Protein AF-D7SPP3-F1 (afdb_monomer)

Solvent-accessible surface area (backbone atoms only — not comparable to full-atom values): 11468 Å² total; per-residue (Å²): 133,86,48,96,44,73,64,50,33,49,53,56,47,21,54,36,53,20,45,77,52,73,66,52,61,73,69,49,88,55,84,70,50,72,81,71,54,64,95,67,79,38,64,62,35,56,64,74,76,48,60,91,51,56,69,46,51,44,56,50,50,57,32,65,52,38,78,53,69,81,69,30,65,50,74,77,58,57,67,69,37,58,52,75,74,42,83,81,63,83,75,61,78,88,75,53,83,86,72,73,87,68,50,71,66,58,48,49,52,51,55,51,54,67,51,46,56,62,50,50,53,52,41,70,66,51,80,37,63,70,46,80,38,45,60,67,56,34,47,60,77,33,64,90,44,96,76,61,38,70,66,55,37,38,57,55,42,36,75,28,17,56,29,16,33,32,38,44,83,95,40,35,34,39,36,33,42,86,89,49,49,36,40,38,40,55,56,102,87,50,76,50,76,45,112

pLDDT: mean 88.48, std 7.34, range [54.25, 97.31]

Mean predicted aligned error: 12.5 Å

Secondary structure (DSSP, 8-state):
---SSHHHHHHHHHHHH-PPPHHHHHH---TTHHHHS-SSPPPP-HHHHTTTS-HHHHHHHHHHT-SSHHHH--HHHHTTSGGGTSSSPPPPGGGS--PPP--HHHHHHHHHHHHHHHHHHHHHTS-EEEEEE-HHHHHHHTTT-TT--HHHHHHHHHHHEEEEEEEETTTEEEEEETTEEEEEEE-SS-EEEE-

Organism: Vitis vinifera (NCBI:txid29760)

InterPro domains:
  IPR011009 Protein kinase-like domain superfamily [SSF56112] (2-107)
  IPR029056 Ribokinase-like [G3DSA:3.40.1190.20] (92-195)
  IPR029056 Ribokinase-like [SSF53613] (105-184)
  IPR052700 Carbohydrate kinase PfkB-like [PTHR43320] (114-187)

Sequence (195 aa):
MPGRTEVEQLHKIFKLCGSPSEDYWRKSKLPHATIFKPQQPYRRCVAEKFKDFPTPALGLMETLLSIDPTDRGSAASALKSEFFTVKPLPCDPSSLPKYPHSKEFDAKVRDEEARRGPLLELLQSGDIDLCFANEDETRELLRDDENASPEAALEFLAKHCQWAVVRLGSNRCLAKCGRERWVAVATESSIVVTI

Structure (mmCIF, N/CA/C/O backbone):
data_AF-D7SPP3-F1
#
_entry.id   AF-D7SPP3-F1
#
loop_
_atom_site.group_PDB
_atom_site.id
_atom_site.type_symbol
_atom_site.label_atom_id
_atom_site.label_alt_id
_atom_site.label_comp_id
_atom_site.label_asym_id
_atom_site.label_entity_id
_atom_site.label_seq_id
_atom_site.pdbx_PDB_ins_code
_atom_site.Cartn_x
_atom_site.Cartn_y
_atom_site.Cartn_z
_atom_site.occupancy
_atom_site.B_iso_or_equiv
_atom_site.auth_seq_id
_atom_site.auth_comp_id
_atom_site.auth_asym_id
_atom_site.auth_atom_id
_atom_site.pdbx_PDB_model_num
ATOM 1 N N . MET A 1 1 ? -4.781 3.067 -4.039 1.00 54.25 1 MET A N 1
ATOM 2 C CA . MET A 1 1 ? -3.555 3.439 -4.780 1.00 54.25 1 MET A CA 1
ATOM 3 C C . MET A 1 1 ? -2.538 4.025 -3.816 1.00 54.25 1 MET A C 1
ATOM 5 O O . MET A 1 1 ? -2.944 4.893 -3.039 1.00 54.25 1 MET A O 1
ATOM 9 N N . PRO A 1 2 ? -1.276 3.576 -3.868 1.00 89.31 2 PRO A N 1
ATOM 10 C CA . PRO A 1 2 ? -0.196 4.111 -3.040 1.00 89.31 2 PRO A CA 1
ATOM 11 C C . PRO A 1 2 ? 0.097 5.586 -3.372 1.00 89.31 2 PRO A C 1
ATOM 13 O O . PRO A 1 2 ? -0.167 6.050 -4.484 1.00 89.31 2 PRO A O 1
ATOM 16 N N . GLY A 1 3 ? 0.568 6.348 -2.385 1.00 89.31 3 GLY A N 1
ATOM 17 C CA . GLY A 1 3 ? 1.218 7.646 -2.580 1.00 89.31 3 GLY A CA 1
ATOM 18 C C . GLY A 1 3 ? 2.590 7.479 -3.220 1.00 89.31 3 GLY A C 1
ATOM 19 O O . GLY A 1 3 ? 3.212 6.430 -3.072 1.00 89.31 3 GLY A O 1
ATOM 20 N N . ARG A 1 4 ? 3.047 8.502 -3.949 1.00 92.81 4 ARG A N 1
ATOM 21 C CA . ARG A 1 4 ? 4.387 8.511 -4.555 1.00 92.81 4 ARG A CA 1
ATOM 22 C C . ARG A 1 4 ? 5.471 8.897 -3.549 1.00 92.81 4 ARG A C 1
ATOM 24 O O . ARG A 1 4 ? 6.635 8.601 -3.776 1.00 92.81 4 ARG A O 1
ATOM 31 N N . THR A 1 5 ? 5.076 9.541 -2.451 1.00 91.75 5 THR A N 1
ATOM 32 C CA . THR A 1 5 ? 5.928 9.927 -1.319 1.00 91.75 5 THR A CA 1
ATOM 33 C C . THR A 1 5 ? 5.220 9.619 0.003 1.00 91.75 5 THR A C 1
ATOM 35 O O . THR A 1 5 ? 3.999 9.428 0.040 1.00 91.75 5 THR A O 1
ATOM 38 N N . GLU A 1 6 ? 5.959 9.614 1.109 1.00 89.50 6 GLU A N 1
ATOM 39 C CA . GLU A 1 6 ? 5.427 9.419 2.463 1.00 89.50 6 GLU A CA 1
ATOM 40 C C . GLU A 1 6 ? 4.422 10.517 2.827 1.00 89.50 6 GLU A C 1
ATOM 42 O O . GLU A 1 6 ? 3.366 10.240 3.397 1.00 89.50 6 GLU A O 1
ATOM 47 N N . VAL A 1 7 ? 4.711 11.761 2.431 1.00 90.00 7 VAL A N 1
ATOM 48 C CA . VAL A 1 7 ? 3.820 12.914 2.626 1.00 90.00 7 VAL A CA 1
ATOM 49 C C . VAL A 1 7 ? 2.505 12.702 1.876 1.00 90.00 7 VAL A C 1
ATOM 51 O O . VAL A 1 7 ? 1.424 12.843 2.452 1.00 90.00 7 VAL A O 1
ATOM 54 N N . GLU A 1 8 ? 2.567 12.300 0.604 1.00 92.19 8 GLU A N 1
ATOM 55 C CA . GLU A 1 8 ? 1.365 11.998 -0.176 1.00 92.19 8 GLU A CA 1
ATOM 56 C C . GLU A 1 8 ? 0.562 10.840 0.422 1.00 92.19 8 GLU A C 1
ATOM 58 O O . GLU A 1 8 ? -0.673 10.887 0.452 1.00 92.19 8 GLU A O 1
ATOM 63 N N . GLN A 1 9 ? 1.246 9.798 0.897 1.00 94.56 9 GLN A N 1
ATOM 64 C CA . GLN A 1 9 ? 0.606 8.650 1.523 1.00 94.56 9 GLN A CA 1
ATOM 65 C C . GLN A 1 9 ? -0.115 9.056 2.815 1.00 94.56 9 GLN A C 1
ATOM 67 O O . GLN A 1 9 ? -1.267 8.667 3.012 1.00 94.56 9 GLN A O 1
ATOM 72 N N . LEU A 1 10 ? 0.498 9.897 3.652 1.00 92.56 10 LEU A N 1
ATOM 73 C CA . LEU A 1 10 ? -0.124 10.431 4.867 1.00 92.56 10 LEU A CA 1
ATOM 74 C C . LEU A 1 10 ? -1.346 11.297 4.556 1.00 92.56 10 LEU A C 1
ATOM 76 O O . LEU A 1 10 ? -2.394 11.110 5.170 1.00 92.56 10 LEU A O 1
ATOM 80 N N . HIS A 1 11 ? -1.282 12.166 3.544 1.00 92.19 11 HIS A N 1
ATOM 81 C CA . HIS A 1 11 ? -2.456 12.926 3.107 1.00 92.19 11 HIS A CA 1
ATOM 82 C C . HIS A 1 11 ? -3.600 12.021 2.637 1.00 92.19 11 HIS A C 1
ATOM 84 O O . HIS A 1 11 ? -4.764 12.303 2.926 1.00 92.19 11 HIS A O 1
ATOM 90 N N . LYS A 1 12 ? -3.301 10.929 1.921 1.00 94.62 12 LYS A N 1
ATOM 91 C CA . LYS A 1 12 ? -4.320 9.942 1.522 1.00 94.62 12 LYS A CA 1
ATOM 92 C C . LYS A 1 12 ? -4.938 9.254 2.740 1.00 94.62 12 LYS A C 1
ATOM 94 O O . LYS A 1 12 ? -6.157 9.098 2.771 1.00 94.62 12 LYS A O 1
ATOM 99 N N . ILE A 1 13 ? -4.125 8.894 3.735 1.00 95.56 13 ILE A N 1
ATOM 100 C CA . ILE A 1 13 ? -4.597 8.312 4.996 1.00 95.56 13 ILE A CA 1
ATOM 101 C C . ILE A 1 13 ? -5.507 9.303 5.728 1.00 95.56 13 ILE A C 1
ATOM 103 O O . ILE A 1 13 ? -6.642 8.953 6.033 1.00 95.56 13 ILE A O 1
ATOM 107 N N . PHE A 1 14 ? -5.076 10.547 5.949 1.00 95.00 14 PHE A N 1
ATOM 108 C CA . PHE A 1 14 ? -5.869 11.535 6.691 1.00 95.00 14 PHE A CA 1
ATOM 109 C C . PHE A 1 14 ? -7.159 11.931 5.973 1.00 95.00 14 PHE A C 1
ATOM 111 O O . PHE A 1 14 ? -8.177 12.138 6.626 1.00 95.00 14 PHE A O 1
ATOM 118 N N . LYS A 1 15 ? -7.167 11.965 4.635 1.00 94.81 15 LYS A N 1
ATOM 119 C CA . LYS A 1 15 ? -8.403 12.172 3.864 1.00 94.81 15 LYS A CA 1
ATOM 120 C C . LYS A 1 15 ? -9.463 11.107 4.149 1.00 94.81 15 LYS A C 1
ATOM 122 O O . LYS A 1 15 ? -10.643 11.428 4.098 1.00 94.81 15 LYS A O 1
ATOM 127 N N . LEU A 1 16 ? -9.058 9.865 4.430 1.00 96.19 16 LEU A N 1
ATOM 12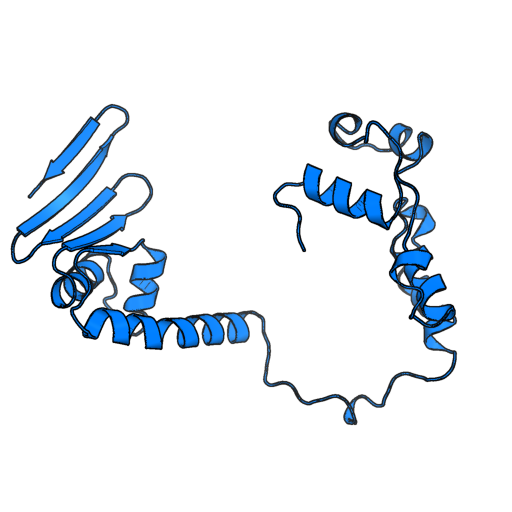8 C CA . LEU A 1 16 ? -9.976 8.773 4.757 1.00 96.19 16 LEU A CA 1
ATOM 129 C C . LEU A 1 16 ? -10.273 8.710 6.263 1.00 96.19 16 LEU A C 1
ATOM 131 O O . LEU A 1 16 ? -11.427 8.750 6.687 1.00 96.19 16 LEU A O 1
ATOM 135 N N . CYS A 1 17 ? -9.221 8.621 7.071 1.00 96.69 17 CYS A N 1
ATOM 136 C CA . CYS A 1 17 ? -9.289 8.322 8.498 1.00 96.69 17 CYS A CA 1
ATOM 137 C C . CYS A 1 17 ? -9.469 9.561 9.389 1.00 96.69 17 CYS A C 1
ATOM 139 O O . CYS A 1 17 ? -9.700 9.405 10.588 1.00 96.69 17 CYS A O 1
ATOM 141 N N . GLY A 1 18 ? -9.399 10.765 8.819 1.00 95.44 18 GLY A N 1
ATOM 142 C CA . GLY A 1 18 ? -9.375 12.034 9.541 1.00 95.44 18 GLY A CA 1
ATOM 143 C C . GLY A 1 18 ? -7.959 12.460 9.933 1.00 95.44 18 GLY A C 1
ATOM 144 O O . GLY A 1 18 ? -7.034 11.646 9.985 1.00 95.44 18 GLY A O 1
ATOM 145 N N . SER A 1 19 ? -7.781 13.755 10.195 1.00 94.31 19 SER A N 1
ATOM 146 C CA . SER A 1 19 ? -6.513 14.271 10.721 1.00 94.31 19 SER A CA 1
ATOM 147 C C . SER A 1 19 ? -6.308 13.877 12.188 1.00 94.31 19 SER A C 1
ATOM 149 O O . SER A 1 19 ? -7.279 13.875 12.949 1.00 94.31 19 SER A O 1
ATOM 151 N N . PRO A 1 20 ? -5.059 13.613 12.625 1.00 92.38 20 PRO A N 1
ATOM 152 C CA . PRO A 1 20 ? -4.765 13.399 14.037 1.00 92.38 20 PRO A CA 1
ATOM 153 C C . PRO A 1 20 ? -5.084 14.646 14.869 1.00 92.38 20 PRO A C 1
ATOM 155 O O . PRO A 1 20 ? -4.961 15.775 14.382 1.00 92.38 20 PRO A O 1
ATOM 158 N N . SER A 1 21 ? -5.458 14.440 16.133 1.00 90.44 21 SER A N 1
ATOM 159 C CA . SER A 1 21 ? -5.742 15.522 17.081 1.00 90.44 21 SER A CA 1
ATOM 160 C C . SER A 1 21 ? -4.477 16.297 17.470 1.00 90.44 21 SER A C 1
ATOM 162 O O . SER A 1 21 ? -3.355 15.804 17.349 1.00 90.44 21 SER A O 1
ATOM 164 N N . GLU A 1 22 ? -4.641 17.511 18.000 1.00 88.62 22 GLU A N 1
ATOM 165 C CA . GLU A 1 22 ? -3.512 18.286 18.540 1.00 88.62 22 GLU A CA 1
ATOM 166 C C . GLU A 1 22 ? -2.776 17.540 19.662 1.00 88.62 22 GLU A C 1
ATOM 168 O O . GLU A 1 22 ? -1.550 17.579 19.739 1.00 88.62 22 GLU A O 1
ATOM 173 N N . ASP A 1 23 ? -3.509 16.808 20.504 1.00 88.81 23 ASP A N 1
ATOM 174 C CA . ASP A 1 23 ? -2.922 15.978 21.557 1.00 88.81 23 ASP A CA 1
ATOM 175 C C . ASP A 1 23 ? -2.063 14.846 21.011 1.00 88.81 23 ASP A C 1
ATOM 177 O O . ASP A 1 23 ? -0.992 14.576 21.562 1.00 88.81 23 ASP A O 1
ATOM 181 N N . TYR A 1 24 ? -2.503 14.209 19.923 1.00 88.75 24 TYR A N 1
ATOM 182 C CA . TYR A 1 24 ? -1.707 13.200 19.238 1.00 88.75 24 TYR A CA 1
ATOM 183 C C . TYR A 1 24 ? -0.378 13.800 18.778 1.00 88.75 24 TYR A C 1
ATOM 185 O O . TYR A 1 24 ? 0.681 13.266 19.102 1.00 88.75 24 TYR A O 1
ATOM 193 N N . TRP A 1 25 ? -0.414 14.953 18.103 1.00 87.94 25 TRP A N 1
ATOM 194 C CA . TRP A 1 25 ? 0.797 15.621 17.625 1.00 87.94 25 TRP A CA 1
ATOM 195 C C . TRP A 1 25 ? 1.740 16.019 18.763 1.00 87.94 25 TRP A C 1
ATOM 197 O O . TRP A 1 25 ? 2.943 15.793 18.648 1.00 87.94 25 TRP A O 1
ATOM 207 N N . ARG A 1 26 ? 1.206 16.528 19.884 1.00 86.62 26 ARG A N 1
ATOM 208 C CA . ARG A 1 26 ? 1.998 16.866 21.082 1.00 86.62 26 ARG A CA 1
ATOM 209 C C . ARG A 1 26 ? 2.702 15.658 21.698 1.00 86.62 26 ARG A C 1
ATOM 211 O O . ARG A 1 26 ? 3.833 15.782 22.156 1.00 86.62 26 ARG A O 1
ATOM 218 N N . LYS A 1 27 ? 2.025 14.508 21.752 1.00 84.94 27 LYS A N 1
ATOM 219 C CA . LYS A 1 27 ? 2.560 13.268 22.341 1.00 84.94 27 LYS A CA 1
ATOM 220 C C . LYS A 1 27 ? 3.439 12.487 21.366 1.00 84.94 27 LYS A C 1
ATOM 222 O O . LYS A 1 27 ? 4.244 11.660 21.797 1.00 84.94 27 LYS A O 1
ATOM 227 N N . SER A 1 28 ? 3.270 12.716 20.064 1.00 78.81 28 SER A N 1
ATOM 228 C CA . SER A 1 28 ? 4.005 12.004 19.029 1.00 78.81 28 SER A CA 1
ATOM 229 C C . SER A 1 28 ? 5.500 12.313 19.132 1.00 78.81 28 SER A C 1
ATOM 231 O O . SER A 1 28 ? 5.924 13.465 19.121 1.00 78.81 28 SER A O 1
ATOM 233 N N . LYS A 1 29 ? 6.324 11.268 19.214 1.00 78.38 29 LYS A N 1
ATOM 234 C CA . LYS A 1 29 ? 7.793 11.381 19.180 1.00 78.38 29 LYS A CA 1
ATOM 235 C C . LYS A 1 29 ? 8.325 11.383 17.743 1.00 78.38 29 LYS A C 1
ATOM 237 O O . LYS A 1 29 ? 9.424 10.899 17.489 1.00 78.38 29 LYS A O 1
ATOM 242 N N . LEU A 1 30 ? 7.512 11.838 16.790 1.00 74.50 30 LEU A N 1
ATOM 243 C CA . LEU A 1 30 ? 7.834 11.750 15.373 1.00 74.50 30 LEU A CA 1
ATOM 244 C C . LEU A 1 30 ? 8.817 12.871 15.002 1.00 74.50 30 LEU A C 1
ATOM 246 O O . LEU A 1 30 ? 8.488 14.049 15.180 1.00 74.50 30 LEU A O 1
ATOM 250 N N . PRO A 1 31 ? 10.015 12.544 14.485 1.00 74.81 31 PRO A N 1
ATOM 251 C CA . PRO A 1 31 ? 10.925 13.562 13.984 1.00 74.8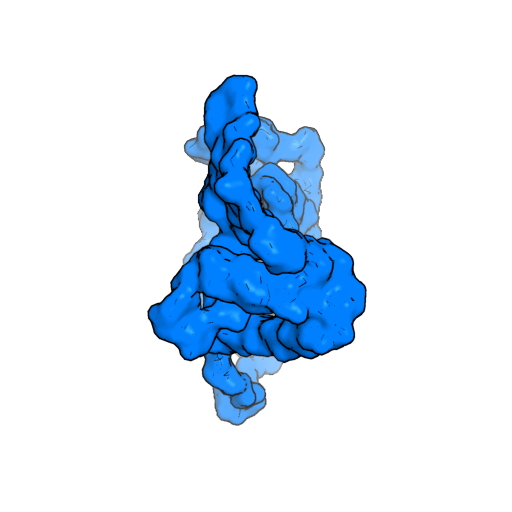1 31 PRO A CA 1
ATOM 252 C C . PRO A 1 31 ? 10.242 14.326 12.844 1.00 74.81 31 PRO A C 1
ATOM 254 O O . PRO A 1 31 ? 9.607 13.732 11.975 1.00 74.81 31 PRO A O 1
ATOM 257 N N . HIS A 1 32 ? 10.342 15.655 12.873 1.00 72.94 32 HIS A N 1
ATOM 258 C CA . HIS A 1 32 ? 9.738 16.545 11.875 1.00 72.94 32 HIS A CA 1
ATOM 259 C C . HIS A 1 32 ? 8.210 16.405 11.699 1.00 72.94 32 HIS A C 1
ATOM 261 O O . HIS A 1 32 ? 7.682 16.692 10.625 1.00 72.94 32 HIS A O 1
ATOM 267 N N . ALA A 1 33 ? 7.478 16.028 12.757 1.00 74.56 33 ALA A N 1
ATOM 268 C CA . ALA A 1 33 ? 6.016 15.866 12.747 1.00 74.56 33 ALA A CA 1
ATOM 269 C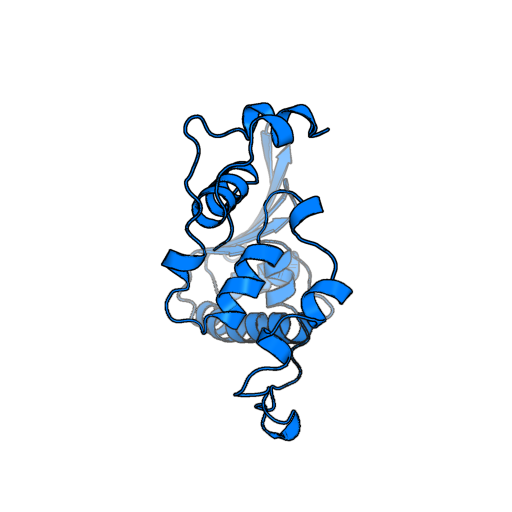 C . ALA A 1 33 ? 5.243 17.048 12.127 1.00 74.56 33 ALA A C 1
ATOM 271 O O . ALA A 1 33 ? 4.209 16.859 11.488 1.00 74.56 33 ALA A O 1
ATOM 272 N N . THR A 1 34 ? 5.756 18.271 12.279 1.00 74.88 34 THR A N 1
ATOM 273 C CA . THR A 1 34 ? 5.147 19.495 11.743 1.00 74.88 34 THR A CA 1
ATOM 274 C C . THR A 1 34 ? 5.098 19.537 10.217 1.00 74.88 34 THR A C 1
ATOM 276 O O . THR A 1 34 ? 4.172 20.135 9.680 1.00 74.88 34 THR A O 1
ATOM 279 N N . ILE A 1 35 ? 6.029 18.875 9.516 1.00 81.19 35 ILE A N 1
ATOM 280 C CA . ILE A 1 35 ? 6.043 18.790 8.043 1.00 81.19 35 ILE A CA 1
ATOM 281 C C . ILE A 1 35 ? 4.861 17.953 7.538 1.00 81.19 35 ILE A C 1
ATOM 283 O O . ILE A 1 35 ? 4.322 18.205 6.464 1.00 81.19 35 ILE A O 1
ATOM 287 N N . PHE A 1 36 ? 4.431 16.973 8.333 1.00 82.94 36 PHE A N 1
ATOM 288 C CA . PHE A 1 36 ? 3.339 16.065 7.990 1.00 82.94 36 PHE A CA 1
ATOM 289 C C . PHE A 1 36 ? 1.972 16.552 8.475 1.00 82.94 36 PHE A C 1
ATOM 291 O O . PHE A 1 36 ? 0.946 15.983 8.095 1.00 82.94 36 PHE A O 1
ATOM 298 N N . LYS A 1 37 ? 1.937 17.583 9.326 1.00 86.88 37 LYS A N 1
ATOM 299 C CA . LYS A 1 37 ? 0.694 18.129 9.860 1.00 86.88 37 LYS A CA 1
ATOM 300 C C . LYS A 1 37 ? -0.037 18.903 8.755 1.00 86.88 37 LYS A C 1
ATOM 302 O O . LYS A 1 37 ? 0.485 19.904 8.263 1.00 86.88 37 LYS A O 1
ATOM 307 N N . PRO A 1 38 ? -1.250 18.484 8.356 1.00 85.69 38 PRO A N 1
ATOM 308 C CA . PRO A 1 38 ? -1.988 19.191 7.321 1.00 85.69 38 PRO A CA 1
ATOM 309 C C . PRO A 1 38 ? -2.421 20.574 7.819 1.00 85.69 38 PRO A C 1
ATOM 311 O O . PRO A 1 38 ? -2.836 20.727 8.966 1.00 85.69 38 PRO A O 1
ATOM 314 N N . GLN A 1 39 ? -2.366 21.570 6.930 1.00 86.88 39 GLN A N 1
ATOM 315 C CA . GLN A 1 39 ? -2.778 22.951 7.228 1.00 86.88 39 GLN A CA 1
ATOM 316 C C . GLN A 1 39 ? -4.255 23.044 7.630 1.00 86.88 39 GLN A C 1
ATOM 318 O O . GLN A 1 39 ? -4.620 23.811 8.515 1.00 86.88 39 GLN A O 1
ATOM 323 N N . GLN A 1 40 ? -5.104 22.240 6.987 1.00 89.25 40 GLN A N 1
ATOM 324 C CA . GLN A 1 40 ? -6.515 22.107 7.330 1.00 89.25 40 GLN A CA 1
ATOM 325 C C . GLN A 1 40 ? -6.794 20.668 7.775 1.00 89.25 40 GLN A C 1
ATOM 327 O O . GLN A 1 40 ? -6.463 19.734 7.034 1.00 89.25 40 GLN A O 1
ATOM 332 N N . PRO A 1 41 ? -7.391 20.460 8.962 1.00 92.81 41 PRO A N 1
ATOM 333 C CA . PRO A 1 41 ? -7.776 19.134 9.413 1.00 92.81 41 PRO A CA 1
ATOM 334 C C . PRO A 1 41 ? -8.791 18.482 8.468 1.00 92.81 41 PRO A C 1
ATOM 336 O O . PRO A 1 41 ? -9.794 19.087 8.093 1.00 92.81 41 PRO A O 1
ATOM 339 N N . TYR A 1 42 ? -8.552 17.225 8.113 1.00 95.56 42 TYR A N 1
ATOM 340 C CA . TYR A 1 42 ? -9.498 16.413 7.367 1.00 95.56 42 TYR A CA 1
ATOM 341 C C . TYR A 1 42 ? -10.535 15.821 8.313 1.00 95.56 42 TYR A C 1
ATOM 343 O O . TYR A 1 42 ? -10.202 15.280 9.372 1.00 95.56 42 TYR A O 1
ATOM 351 N N . ARG A 1 43 ? -11.797 15.868 7.888 1.00 95.88 43 ARG A N 1
ATOM 352 C CA . ARG A 1 43 ? -12.865 15.089 8.505 1.00 95.88 43 ARG A CA 1
ATOM 353 C C . ARG A 1 43 ? -12.687 13.616 8.144 1.00 95.88 43 ARG A C 1
ATOM 355 O O . ARG A 1 43 ? -12.379 13.274 7.005 1.00 95.88 43 ARG A O 1
ATOM 362 N N . ARG A 1 44 ? -12.930 12.748 9.118 1.00 96.12 44 ARG A N 1
ATOM 363 C CA . ARG A 1 44 ? -12.984 11.303 8.917 1.00 96.12 44 ARG A CA 1
ATOM 364 C C . ARG A 1 44 ? -14.194 10.909 8.066 1.00 96.12 44 ARG A C 1
ATOM 366 O O . ARG A 1 44 ? -15.301 11.363 8.341 1.00 96.12 44 ARG A O 1
ATOM 373 N N . CYS A 1 45 ? -13.986 10.051 7.067 1.00 96.62 45 CYS A N 1
ATOM 374 C CA . CYS A 1 45 ? -15.020 9.649 6.108 1.00 96.62 45 CYS A CA 1
ATOM 375 C C . CYS A 1 45 ? -15.117 8.127 5.882 1.00 96.62 45 CYS A C 1
ATOM 377 O O . CYS A 1 45 ? -15.690 7.699 4.885 1.00 96.62 45 CYS A O 1
ATOM 379 N N . VAL A 1 46 ? -14.590 7.294 6.792 1.00 96.38 46 VAL A N 1
ATOM 380 C CA . VAL A 1 46 ? -14.643 5.818 6.691 1.00 96.38 46 VAL A CA 1
ATOM 381 C C . VAL A 1 46 ? -16.086 5.320 6.525 1.00 96.38 46 VAL A C 1
ATOM 383 O O . VAL A 1 46 ? -16.388 4.697 5.507 1.00 96.38 46 VAL A O 1
ATOM 386 N N . ALA A 1 47 ? -16.995 5.662 7.443 1.00 95.31 47 ALA A N 1
ATOM 387 C CA . ALA A 1 47 ? -18.410 5.289 7.340 1.00 95.31 47 ALA A CA 1
ATOM 388 C C . ALA A 1 47 ? -19.093 5.760 6.040 1.00 95.31 47 ALA A C 1
ATOM 390 O O . ALA A 1 47 ? -19.875 5.025 5.447 1.00 95.31 47 ALA A O 1
ATOM 391 N N . GLU A 1 48 ? -18.781 6.968 5.563 1.00 96.12 48 GLU A N 1
ATOM 392 C CA . GLU A 1 48 ? -19.356 7.516 4.325 1.00 96.12 48 GLU A CA 1
ATOM 393 C C . GLU A 1 48 ? -18.821 6.793 3.083 1.00 96.12 48 GLU A C 1
ATOM 395 O O . GLU A 1 48 ? -19.564 6.519 2.139 1.00 96.12 48 GLU A O 1
ATOM 400 N N . LYS A 1 49 ? -17.522 6.473 3.086 1.00 96.31 49 LYS A N 1
ATOM 401 C CA . LYS A 1 49 ? -16.828 5.831 1.970 1.00 96.31 49 LYS A CA 1
ATOM 402 C C . LYS A 1 49 ? -17.214 4.365 1.815 1.00 96.31 49 LYS A C 1
ATOM 404 O O . LYS A 1 49 ? -17.270 3.883 0.687 1.00 96.31 49 LYS A O 1
ATOM 409 N N . PHE A 1 50 ? -17.477 3.685 2.927 1.00 96.12 50 PHE A N 1
ATOM 410 C CA . PHE A 1 50 ? -17.813 2.262 2.981 1.00 96.12 50 PHE A CA 1
ATOM 411 C C . PHE A 1 50 ? -19.267 2.016 3.397 1.00 96.12 50 PHE A C 1
ATOM 413 O O . PHE A 1 50 ? -19.586 0.950 3.910 1.00 96.12 50 PHE A O 1
ATOM 420 N N . LYS A 1 51 ? -20.164 2.978 3.159 1.00 95.31 51 LYS A N 1
ATOM 421 C CA . LYS A 1 51 ? -21.585 2.925 3.550 1.00 95.31 51 LYS A CA 1
ATOM 422 C C . LYS A 1 51 ? -22.353 1.687 3.064 1.00 95.31 51 LYS A C 1
ATOM 424 O O . LYS A 1 51 ? -23.379 1.351 3.641 1.00 95.31 51 LYS A O 1
ATOM 429 N N . ASP A 1 52 ? -21.862 1.033 2.013 1.00 96.56 52 ASP A N 1
ATOM 430 C CA . ASP A 1 52 ? -22.470 -0.167 1.432 1.00 96.56 52 ASP A CA 1
ATOM 431 C C . ASP A 1 52 ? -22.107 -1.448 2.214 1.00 96.56 52 ASP A C 1
ATOM 433 O O . ASP A 1 52 ? -22.642 -2.522 1.946 1.00 96.56 52 ASP A O 1
ATOM 437 N N . PHE A 1 53 ? -21.194 -1.354 3.187 1.00 94.56 53 PHE A N 1
ATOM 438 C CA . PHE A 1 53 ? -20.820 -2.465 4.055 1.00 94.56 53 PHE A CA 1
ATOM 439 C C . PHE A 1 53 ? -21.812 -2.623 5.217 1.00 94.56 53 PHE A C 1
ATOM 441 O O . PHE A 1 53 ? -22.372 -1.635 5.698 1.00 94.56 53 PHE A O 1
ATOM 448 N N . PRO A 1 54 ? -21.986 -3.850 5.745 1.00 94.25 54 PRO A N 1
ATOM 449 C CA . PRO A 1 54 ? -22.792 -4.076 6.939 1.00 94.25 54 PRO A CA 1
ATOM 450 C C . PRO A 1 54 ? -22.309 -3.240 8.131 1.00 94.25 54 PRO A C 1
ATOM 452 O O . PRO A 1 54 ? -21.105 -3.083 8.345 1.00 94.25 54 PRO A O 1
ATOM 455 N N . THR A 1 55 ? -23.239 -2.775 8.967 1.00 95.06 55 THR A N 1
ATOM 456 C CA . THR A 1 55 ? -22.934 -1.963 10.158 1.00 95.06 55 THR A CA 1
ATOM 457 C C . THR A 1 55 ? -21.874 -2.585 11.082 1.00 95.06 55 THR A C 1
ATOM 459 O O . THR A 1 55 ? -20.973 -1.850 11.489 1.00 95.06 55 THR A O 1
ATOM 462 N N . PRO A 1 56 ? -21.873 -3.907 11.366 1.00 95.44 56 PRO A N 1
ATOM 463 C CA . PRO A 1 56 ? -20.809 -4.517 12.170 1.00 95.44 56 PRO A CA 1
ATOM 464 C C . PRO A 1 56 ? -19.417 -4.402 11.528 1.00 95.44 56 PRO A C 1
ATOM 466 O O . PRO A 1 56 ? -18.425 -4.180 12.222 1.00 95.44 56 PRO A O 1
ATOM 469 N N . ALA A 1 57 ? -19.339 -4.495 10.195 1.00 95.50 57 ALA A N 1
ATOM 470 C CA . ALA A 1 57 ? -18.092 -4.335 9.448 1.00 95.50 57 ALA A CA 1
ATOM 471 C C . ALA A 1 57 ? -17.592 -2.889 9.516 1.00 95.50 57 ALA A C 1
ATOM 473 O O . ALA A 1 57 ? -16.408 -2.655 9.749 1.00 95.50 57 ALA A O 1
ATOM 474 N N . LEU A 1 58 ? -18.505 -1.923 9.357 1.00 95.94 58 LEU A N 1
ATOM 475 C CA . LEU A 1 58 ? -18.216 -0.500 9.532 1.00 95.94 58 LEU A CA 1
ATOM 476 C C . LEU A 1 58 ? -17.679 -0.210 10.933 1.00 95.94 58 LEU A C 1
ATOM 478 O O . LEU A 1 58 ? -16.627 0.409 11.047 1.00 95.94 58 LEU A O 1
ATOM 482 N N . GLY A 1 59 ? -18.325 -0.724 11.982 1.00 94.81 59 GLY A N 1
ATOM 483 C CA . GLY A 1 59 ? -17.854 -0.567 13.360 1.00 94.81 59 GLY A CA 1
ATOM 484 C C . GLY A 1 59 ? -16.437 -1.109 13.570 1.00 94.81 59 GLY A C 1
ATOM 485 O O . GLY A 1 59 ? -15.595 -0.431 14.156 1.00 94.81 59 GLY A O 1
ATOM 486 N N . LEU A 1 60 ? -16.131 -2.292 13.025 1.00 96.69 60 LEU A N 1
ATOM 487 C CA . LEU A 1 60 ? -14.783 -2.859 13.097 1.00 96.69 60 LEU A CA 1
ATOM 488 C C . LEU A 1 60 ? -13.754 -2.024 12.315 1.00 96.69 60 LEU A C 1
ATOM 490 O O . LEU A 1 60 ? -12.658 -1.771 12.818 1.00 96.69 60 LEU A O 1
ATOM 494 N N . MET A 1 61 ? -14.092 -1.570 11.104 1.00 96.81 61 MET A N 1
ATOM 495 C CA . MET A 1 61 ? -13.222 -0.703 10.299 1.00 96.81 61 MET A CA 1
ATOM 496 C C . MET A 1 61 ? -12.951 0.635 10.990 1.00 96.81 61 MET A C 1
ATOM 498 O O . MET A 1 61 ? -11.824 1.128 10.932 1.00 96.81 61 MET A O 1
ATOM 502 N N . GLU A 1 62 ? -13.947 1.201 11.675 1.00 95.00 62 GLU A N 1
ATOM 503 C CA . GLU A 1 62 ? -13.795 2.440 12.434 1.00 95.00 62 GLU A CA 1
ATOM 504 C C . GLU A 1 62 ? -12.703 2.309 13.508 1.00 95.00 62 GLU A C 1
ATOM 506 O O . GLU A 1 62 ? -11.807 3.153 13.591 1.00 95.00 62 GLU A O 1
ATOM 511 N N . THR A 1 63 ? -12.701 1.200 14.250 1.00 96.00 63 THR A N 1
ATOM 512 C CA . THR A 1 63 ? -11.659 0.890 15.236 1.00 96.00 63 THR A CA 1
ATOM 513 C C . THR A 1 63 ? -10.304 0.621 14.573 1.00 96.00 63 THR A C 1
ATOM 515 O O . THR A 1 63 ? -9.312 1.275 14.895 1.00 96.00 63 THR A O 1
ATOM 518 N N . LEU A 1 64 ? -10.239 -0.303 13.607 1.00 96.88 64 LEU A N 1
ATOM 519 C CA . LEU A 1 64 ? -8.970 -0.742 13.005 1.00 96.88 64 LEU A CA 1
ATOM 520 C C . LEU A 1 64 ? -8.238 0.370 12.240 1.00 96.88 64 LEU A C 1
ATOM 522 O O . LEU A 1 64 ? -7.009 0.366 12.169 1.00 96.88 64 LEU A O 1
ATOM 526 N N . LEU A 1 65 ? -8.978 1.333 11.690 1.00 96.88 65 LEU A N 1
ATOM 527 C CA . LEU A 1 65 ? -8.435 2.477 10.959 1.00 96.88 65 LEU A CA 1
ATOM 528 C C . LEU A 1 65 ? -8.313 3.736 11.831 1.00 96.88 65 LEU A C 1
ATOM 530 O O . LEU A 1 65 ? -8.251 4.850 11.298 1.00 96.88 65 LEU A O 1
ATOM 534 N N . SER A 1 66 ? -8.291 3.599 13.161 1.00 95.31 66 SER A N 1
ATOM 535 C CA . SER A 1 66 ? -7.968 4.728 14.033 1.00 95.31 66 SER A CA 1
ATOM 536 C C . SER A 1 66 ? -6.528 5.202 13.812 1.00 95.31 66 SER A C 1
ATOM 538 O O . SER A 1 66 ? -5.591 4.405 13.664 1.00 95.31 66 SER A O 1
ATOM 540 N N . ILE A 1 67 ? -6.368 6.524 13.774 1.00 92.69 67 ILE A N 1
ATOM 541 C CA . ILE A 1 67 ? -5.074 7.197 13.661 1.00 92.69 67 ILE A CA 1
ATOM 542 C C . ILE A 1 67 ? -4.271 7.042 14.952 1.00 92.69 67 ILE A C 1
ATOM 544 O O . ILE A 1 67 ? -3.067 6.792 14.879 1.00 92.69 67 ILE A O 1
ATOM 548 N N . ASP A 1 68 ? -4.929 7.153 16.109 1.00 90.44 68 ASP A N 1
ATOM 549 C CA . ASP A 1 68 ? -4.288 6.915 17.397 1.00 90.44 68 ASP A CA 1
ATOM 550 C C . ASP A 1 68 ? -4.150 5.397 17.628 1.00 90.44 68 ASP A C 1
ATOM 552 O O . ASP A 1 68 ? -5.156 4.678 17.623 1.00 90.44 68 ASP A O 1
ATOM 556 N N . PRO A 1 69 ? -2.924 4.865 17.800 1.00 90.38 69 PRO A N 1
ATOM 557 C CA . PRO A 1 69 ? -2.720 3.449 18.074 1.00 90.38 69 PRO A CA 1
ATOM 558 C C . PRO A 1 69 ? -3.432 2.949 19.334 1.00 90.38 69 PRO A C 1
ATOM 560 O O . PRO A 1 69 ? -3.777 1.770 19.386 1.00 90.38 69 PRO A O 1
ATOM 563 N N . THR A 1 70 ? -3.648 3.804 20.339 1.00 89.00 70 THR A N 1
ATOM 564 C CA . THR A 1 70 ? -4.330 3.415 21.586 1.00 89.00 70 THR A CA 1
ATOM 565 C C . THR A 1 70 ? -5.797 3.061 21.340 1.00 89.00 70 THR A C 1
ATOM 567 O O . THR A 1 70 ? -6.288 2.075 21.888 1.00 89.00 70 THR A O 1
ATOM 570 N N . ASP A 1 71 ? -6.458 3.796 20.446 1.00 92.38 71 ASP A N 1
ATOM 571 C CA . ASP A 1 71 ? -7.862 3.599 20.077 1.00 92.38 71 ASP A CA 1
ATOM 572 C C . ASP A 1 71 ? -8.062 2.413 19.120 1.00 92.38 71 ASP A C 1
ATOM 574 O O . ASP A 1 71 ? -9.168 1.889 18.994 1.00 92.38 71 ASP A O 1
ATOM 578 N N . ARG A 1 72 ? -7.001 1.967 18.432 1.00 94.44 72 ARG A N 1
ATOM 579 C CA . ARG A 1 72 ? -7.067 0.862 17.459 1.00 94.44 72 ARG A CA 1
ATOM 580 C C . ARG A 1 72 ? -7.281 -0.507 18.112 1.00 94.44 72 ARG A C 1
ATOM 582 O O . ARG A 1 72 ? -7.796 -1.429 17.479 1.00 94.44 72 ARG A O 1
ATOM 589 N N . GLY A 1 73 ? -6.875 -0.650 19.371 1.00 93.00 73 GLY A N 1
ATOM 590 C CA . GLY A 1 73 ? -6.935 -1.911 20.100 1.00 93.00 73 GLY A CA 1
ATOM 591 C C . GLY A 1 73 ? -5.979 -2.984 19.562 1.00 93.00 73 GLY A C 1
ATOM 592 O O . GLY A 1 73 ? -5.047 -2.725 18.803 1.00 93.00 73 GLY A O 1
ATOM 593 N N . SER A 1 74 ? -6.202 -4.222 19.998 1.00 96.31 74 SER A N 1
ATOM 594 C CA . SER A 1 74 ? -5.399 -5.400 19.644 1.00 96.31 74 SER A CA 1
ATOM 595 C C . SER A 1 74 ? -6.140 -6.334 18.683 1.00 96.31 74 SER A C 1
ATOM 597 O O . SER A 1 74 ? -7.365 -6.278 18.551 1.00 96.31 74 SER A O 1
ATOM 599 N N . ALA A 1 75 ? -5.420 -7.283 18.081 1.00 96.75 75 ALA A N 1
ATOM 600 C CA . ALA A 1 75 ? -6.045 -8.362 17.313 1.00 96.75 75 ALA A CA 1
ATOM 601 C C . ALA A 1 75 ? -7.053 -9.163 18.163 1.00 96.75 75 ALA A C 1
ATOM 603 O O . ALA A 1 75 ? -8.151 -9.474 17.706 1.00 96.75 75 ALA A O 1
ATOM 604 N N . ALA A 1 76 ? -6.724 -9.425 19.433 1.00 97.31 76 ALA A N 1
ATOM 605 C CA . ALA A 1 76 ? -7.600 -10.151 20.349 1.00 97.31 76 ALA A CA 1
ATOM 606 C C . ALA A 1 76 ? -8.899 -9.391 20.668 1.00 97.31 76 ALA A C 1
ATOM 608 O O . ALA A 1 76 ? -9.939 -10.018 20.857 1.00 97.31 76 ALA A O 1
ATOM 609 N N . SER A 1 77 ? -8.869 -8.054 20.731 1.00 95.75 77 SER A N 1
ATOM 610 C CA . SER A 1 77 ? -10.092 -7.253 20.880 1.00 95.75 77 SER A CA 1
ATOM 611 C C . SER A 1 77 ? -10.883 -7.166 19.576 1.00 95.75 77 SER A C 1
ATOM 613 O O . SER A 1 77 ? -12.104 -7.243 19.620 1.00 95.75 77 SER A O 1
ATOM 615 N N . ALA A 1 78 ? -10.211 -7.077 18.424 1.00 96.62 78 ALA A N 1
ATOM 616 C CA . ALA A 1 78 ? -10.867 -7.047 17.117 1.00 96.62 78 ALA A CA 1
ATOM 617 C C . ALA A 1 78 ? -11.684 -8.324 16.846 1.00 96.62 78 ALA A C 1
ATOM 619 O O . ALA A 1 78 ? -12.814 -8.239 16.374 1.00 96.62 78 ALA A O 1
ATOM 620 N N . LEU A 1 79 ? -11.161 -9.497 17.227 1.00 96.12 79 LEU A N 1
ATOM 621 C CA . LEU A 1 79 ? -11.858 -10.785 17.098 1.00 96.12 79 LEU A CA 1
ATOM 622 C C . LEU A 1 79 ? -13.159 -10.878 17.913 1.00 96.12 79 LEU A C 1
ATOM 624 O O . LEU A 1 79 ? -13.996 -11.725 17.622 1.00 96.12 79 LEU A O 1
ATOM 628 N N . LYS A 1 80 ? -13.346 -10.014 18.919 1.00 95.75 80 LYS A N 1
ATOM 629 C CA . LYS A 1 80 ? -14.576 -9.947 19.725 1.00 95.75 80 LYS A CA 1
ATOM 630 C C . LYS A 1 80 ? -15.660 -9.063 19.095 1.00 9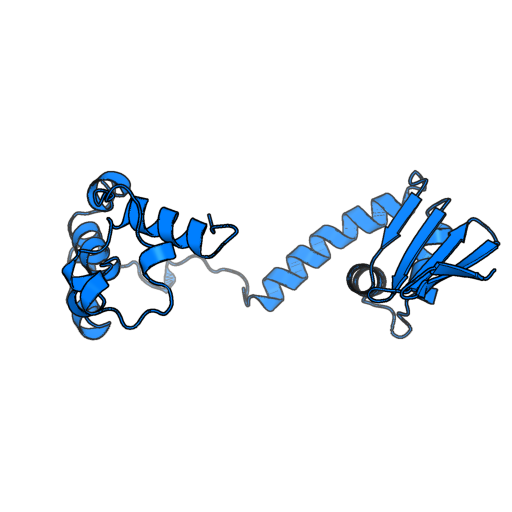5.75 80 LYS A C 1
ATOM 632 O O . LYS A 1 80 ? -16.723 -8.910 19.688 1.00 95.75 80 LYS A O 1
ATOM 637 N N . SER A 1 81 ? -15.390 -8.450 17.942 1.00 96.56 81 SER A N 1
ATOM 638 C CA . SER A 1 81 ? -16.360 -7.624 17.222 1.00 96.56 81 SER A CA 1
ATOM 639 C C . SER A 1 81 ? -17.566 -8.441 16.757 1.00 96.56 81 SER A C 1
ATOM 641 O O . SER A 1 81 ? -17.422 -9.581 16.312 1.00 96.56 81 SER A O 1
ATOM 643 N N . GLU A 1 82 ? -18.742 -7.808 16.766 1.00 95.94 82 GLU A N 1
ATOM 644 C CA . GLU A 1 82 ? -19.979 -8.353 16.193 1.00 95.94 82 GLU A CA 1
ATOM 645 C C . GLU A 1 82 ? -19.824 -8.779 14.730 1.00 95.94 82 GLU A C 1
ATOM 647 O O . GLU A 1 82 ? -20.520 -9.681 14.271 1.00 95.94 82 GLU A O 1
ATOM 652 N N . PHE A 1 83 ? -18.876 -8.184 13.999 1.00 95.94 83 PHE A N 1
ATOM 653 C CA . PHE A 1 83 ? -18.572 -8.572 12.625 1.00 95.94 83 PHE A CA 1
ATOM 654 C C . PHE A 1 83 ? -18.294 -10.076 12.470 1.00 95.94 83 PHE A C 1
ATOM 656 O O . PHE A 1 83 ? -18.661 -10.657 11.454 1.00 95.94 83 PHE A O 1
ATOM 663 N N . PHE A 1 84 ? -17.682 -10.717 13.472 1.00 95.75 84 PHE A N 1
ATOM 664 C CA . PHE A 1 84 ? -17.350 -12.144 13.422 1.00 95.75 84 PHE A CA 1
ATOM 665 C C . PHE A 1 84 ? -18.440 -13.059 13.997 1.00 95.75 84 PHE A C 1
ATOM 667 O O . PHE A 1 84 ? -18.335 -14.277 13.864 1.00 95.75 84 PHE A O 1
ATOM 674 N N . THR A 1 85 ? -19.470 -12.508 14.645 1.00 94.31 85 THR A N 1
ATOM 675 C CA . THR A 1 85 ? -20.501 -13.290 15.353 1.00 94.31 85 THR A CA 1
ATOM 676 C C . THR A 1 85 ? -21.907 -13.116 14.777 1.00 94.31 85 THR A C 1
ATOM 678 O O . THR A 1 85 ? -22.773 -13.961 15.014 1.00 94.31 85 THR A O 1
ATOM 681 N N . VAL A 1 86 ? -22.146 -12.065 13.989 1.00 93.69 86 VAL A N 1
ATOM 682 C CA . VAL A 1 86 ? -23.436 -11.769 13.355 1.00 93.69 86 VAL A CA 1
ATOM 683 C C . VAL A 1 86 ? -23.526 -12.416 11.970 1.00 93.69 86 VAL A C 1
ATOM 685 O O . VAL A 1 86 ? -22.552 -12.495 11.229 1.00 93.69 86 VAL A O 1
ATOM 688 N N . LYS A 1 87 ? -24.722 -12.893 11.602 1.00 90.69 87 LYS A N 1
ATOM 689 C CA . LYS A 1 87 ? -24.979 -13.461 10.270 1.00 90.69 87 LYS A CA 1
ATOM 690 C C . LYS A 1 87 ? -24.919 -12.377 9.171 1.00 90.69 87 LYS A C 1
ATOM 692 O O . LYS A 1 87 ? -25.390 -11.267 9.410 1.00 90.69 87 LYS A O 1
ATOM 697 N N . PRO A 1 88 ? -24.476 -12.708 7.944 1.00 91.50 88 PRO A N 1
ATOM 698 C CA . PRO A 1 88 ? -23.988 -14.018 7.518 1.00 91.50 88 PRO A CA 1
ATOM 699 C C . PRO A 1 88 ? -22.597 -14.307 8.091 1.00 91.50 88 PRO A C 1
ATOM 701 O O . PRO A 1 88 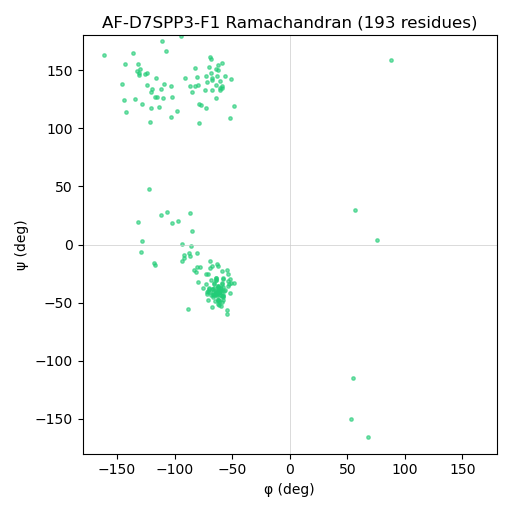? -21.702 -13.471 8.030 1.00 91.50 88 PRO A O 1
ATOM 704 N N . LEU A 1 89 ? -22.434 -15.513 8.637 1.00 91.19 89 LEU A N 1
ATOM 705 C CA . LEU A 1 89 ? -21.126 -15.985 9.078 1.00 91.19 89 LEU A CA 1
ATOM 706 C C . LEU A 1 89 ? -20.222 -16.226 7.856 1.00 91.19 89 LEU A C 1
ATOM 708 O O . LEU A 1 89 ? -20.743 -16.406 6.747 1.00 91.19 89 LEU A O 1
ATOM 712 N N . PRO A 1 90 ? -18.890 -16.258 8.041 1.00 90.94 90 PRO A N 1
ATOM 713 C CA . PRO A 1 90 ? -17.964 -16.602 6.971 1.00 90.94 90 PRO A CA 1
ATOM 714 C C . PRO A 1 90 ? -18.352 -17.914 6.283 1.00 90.94 90 PRO A C 1
ATOM 716 O O . PRO A 1 90 ? -18.806 -18.860 6.930 1.00 90.94 90 PRO A O 1
ATOM 719 N N . CYS A 1 91 ? -18.173 -17.962 4.965 1.00 92.06 91 CYS A N 1
ATOM 720 C CA . CYS A 1 91 ? -18.384 -19.177 4.191 1.00 92.06 91 CYS A CA 1
ATOM 721 C C . CYS A 1 91 ? -17.416 -20.288 4.626 1.00 92.06 91 CYS A C 1
ATOM 723 O O . CYS A 1 91 ? -16.314 -20.011 5.106 1.00 92.06 91 CYS A O 1
ATOM 725 N N . ASP A 1 92 ? -17.808 -21.546 4.413 1.00 92.56 92 ASP A N 1
ATOM 726 C CA . ASP A 1 92 ? -16.922 -22.677 4.680 1.00 92.56 92 ASP A CA 1
ATOM 727 C C . ASP A 1 92 ? -15.635 -22.555 3.837 1.00 92.56 92 ASP A C 1
ATOM 729 O O . ASP A 1 92 ? -15.733 -22.245 2.642 1.00 92.56 92 ASP A O 1
ATOM 733 N N . PRO A 1 93 ? -14.435 -22.799 4.395 1.00 91.62 93 PRO A N 1
ATOM 734 C CA . PRO A 1 93 ? -13.188 -22.760 3.634 1.00 91.62 93 PRO A CA 1
ATOM 735 C C . PRO A 1 93 ? -13.203 -23.615 2.359 1.00 91.62 93 PRO A C 1
ATOM 737 O O . PRO A 1 93 ? -12.554 -23.254 1.380 1.00 91.62 93 PRO A O 1
ATOM 740 N N . SER A 1 94 ? -13.964 -24.715 2.326 1.00 92.75 94 SER A N 1
ATOM 741 C CA . SER A 1 94 ? -14.107 -25.577 1.148 1.00 92.75 94 SER A CA 1
ATOM 742 C C . SER A 1 94 ? -14.881 -24.925 0.000 1.00 92.75 94 SER A C 1
ATOM 744 O O . SER A 1 94 ? -14.789 -25.389 -1.134 1.00 92.75 94 SER A O 1
ATOM 746 N N . SER A 1 95 ? -15.670 -23.887 0.290 1.00 94.00 95 SER A N 1
ATOM 747 C CA . SER A 1 95 ? -16.436 -23.122 -0.701 1.00 94.00 95 SER A CA 1
ATOM 748 C C . SER A 1 95 ? -15.636 -21.983 -1.334 1.00 94.00 95 SER A C 1
ATOM 750 O O . SER A 1 95 ? -16.084 -21.389 -2.316 1.00 94.00 95 SER A O 1
ATOM 752 N N . LEU A 1 96 ? -14.449 -21.681 -0.797 1.00 90.44 96 LEU A N 1
ATOM 753 C CA . LEU A 1 96 ? -13.569 -20.675 -1.372 1.00 90.44 96 LEU A CA 1
ATOM 754 C C . LEU A 1 96 ? -13.040 -21.142 -2.741 1.00 90.44 96 LEU A C 1
ATOM 756 O O . LEU A 1 96 ? -12.729 -22.324 -2.921 1.00 90.44 96 LEU A O 1
ATOM 760 N N . PRO A 1 97 ? -12.889 -20.226 -3.713 1.00 89.88 97 PRO A N 1
ATOM 761 C CA . PRO A 1 97 ? -12.259 -20.547 -4.986 1.00 89.88 97 PRO A CA 1
ATOM 762 C C . PRO A 1 97 ? -10.830 -21.062 -4.771 1.00 89.88 97 PRO A C 1
ATOM 764 O O . PRO A 1 97 ? -10.045 -20.490 -4.011 1.00 89.88 97 PRO A O 1
ATOM 767 N N . LYS A 1 98 ? -10.479 -22.149 -5.465 1.00 85.44 98 LYS A N 1
ATOM 768 C CA . LYS A 1 98 ? -9.115 -22.683 -5.473 1.00 85.44 98 LYS A CA 1
ATOM 769 C C . LYS A 1 98 ? -8.265 -21.847 -6.417 1.00 85.44 98 LYS A C 1
ATOM 771 O O . LYS A 1 98 ? -8.368 -21.982 -7.634 1.00 85.44 98 LYS A O 1
ATOM 776 N N . TYR A 1 99 ? -7.428 -20.991 -5.849 1.00 74.31 99 TYR A N 1
ATOM 777 C CA . TYR A 1 99 ? -6.423 -20.273 -6.617 1.00 74.31 99 TYR A CA 1
ATOM 778 C C . TYR A 1 99 ? -5.206 -21.175 -6.859 1.00 74.31 99 TYR A C 1
ATOM 780 O O . TYR A 1 99 ? -4.850 -21.968 -5.981 1.00 74.31 99 TYR A O 1
ATOM 788 N N . PRO A 1 100 ? -4.549 -21.074 -8.029 1.00 73.06 100 PRO A N 1
ATOM 789 C CA . PRO A 1 100 ? -3.239 -21.683 -8.212 1.00 73.06 100 PRO A CA 1
ATOM 790 C C . PRO A 1 100 ? -2.270 -21.111 -7.173 1.00 73.06 100 PRO A C 1
ATOM 792 O O . PRO A 1 100 ? -2.471 -19.993 -6.696 1.00 73.06 100 PRO A O 1
ATOM 795 N N . HIS A 1 101 ? -1.205 -21.851 -6.844 1.00 71.19 101 HIS A N 1
ATOM 796 C CA . HIS A 1 101 ? -0.173 -21.346 -5.941 1.00 71.19 101 HIS A CA 1
ATOM 797 C C . HIS A 1 101 ? 0.253 -19.929 -6.371 1.00 71.19 101 HIS A C 1
ATOM 799 O O . HIS A 1 101 ? 0.632 -19.658 -7.516 1.00 71.19 101 HIS A O 1
ATOM 805 N N . SER A 1 102 ? 0.040 -18.996 -5.449 1.00 63.59 102 SER A N 1
ATOM 806 C CA . SER A 1 102 ? 0.206 -17.560 -5.631 1.00 63.59 102 SER A CA 1
ATOM 807 C C . SER A 1 102 ? 1.205 -17.055 -4.603 1.00 63.59 102 SER A C 1
ATOM 809 O O . SER A 1 102 ? 0.949 -16.080 -3.894 1.00 63.59 102 SER A O 1
ATOM 811 N N . LYS A 1 103 ? 2.342 -17.751 -4.469 1.00 74.81 103 LYS A N 1
ATOM 812 C CA . LYS A 1 103 ? 3.482 -17.110 -3.820 1.00 74.81 103 LYS A CA 1
ATOM 813 C C . LYS A 1 103 ? 3.822 -15.893 -4.670 1.00 74.81 103 LYS A C 1
ATOM 815 O O . LYS A 1 103 ? 3.748 -15.962 -5.896 1.00 74.81 103 LYS A O 1
ATOM 820 N N . GLU A 1 104 ? 4.168 -14.777 -4.036 1.00 75.44 104 GLU A N 1
ATOM 821 C CA . GLU A 1 104 ? 4.498 -13.552 -4.774 1.00 75.44 104 GLU A CA 1
ATOM 822 C C . GLU A 1 104 ? 5.583 -13.800 -5.829 1.00 75.44 104 GLU A C 1
ATOM 824 O O . GLU A 1 104 ? 5.537 -13.209 -6.901 1.00 75.44 104 GLU A O 1
ATOM 829 N N . PHE A 1 105 ? 6.500 -14.736 -5.562 1.00 70.50 105 PHE A N 1
ATOM 830 C CA . PHE A 1 105 ? 7.483 -15.214 -6.530 1.00 70.50 105 PHE A CA 1
ATOM 831 C C . PHE A 1 105 ? 6.831 -15.832 -7.778 1.00 70.50 105 PHE A C 1
ATOM 833 O O . PHE A 1 105 ? 7.085 -15.373 -8.884 1.00 70.50 105 PHE A O 1
ATOM 840 N N . ASP A 1 106 ? 5.915 -16.789 -7.612 1.00 74.69 106 ASP A N 1
ATOM 841 C CA . ASP A 1 106 ? 5.218 -17.455 -8.723 1.00 74.69 106 ASP A CA 1
ATOM 842 C C . ASP A 1 106 ? 4.341 -16.476 -9.527 1.00 74.69 106 ASP A C 1
ATOM 844 O O . ASP A 1 106 ? 4.099 -16.658 -10.719 1.00 74.69 106 ASP A O 1
ATOM 848 N N . ALA A 1 107 ? 3.807 -15.435 -8.879 1.00 76.44 107 ALA A N 1
ATOM 849 C CA . ALA A 1 107 ? 3.067 -14.372 -9.559 1.00 76.44 107 ALA A CA 1
ATOM 850 C C . ALA A 1 107 ? 3.991 -13.461 -10.383 1.00 76.44 107 ALA A C 1
ATOM 852 O O . ALA A 1 107 ? 3.654 -13.153 -11.523 1.00 76.44 107 ALA A O 1
ATOM 853 N N . LYS A 1 108 ? 5.153 -13.081 -9.833 1.00 77.44 108 LYS A N 1
ATOM 854 C CA . LYS A 1 108 ? 6.170 -12.296 -10.547 1.00 77.44 108 LYS A CA 1
ATOM 855 C C . LYS A 1 108 ? 6.708 -13.046 -11.762 1.00 77.44 108 LYS A C 1
ATOM 857 O O . LYS A 1 108 ? 6.669 -12.493 -12.851 1.00 77.44 108 LYS A O 1
ATOM 862 N N . VAL A 1 109 ? 7.078 -14.318 -11.598 1.00 76.94 109 VAL A N 1
ATOM 863 C CA . VAL A 1 109 ? 7.583 -15.153 -12.701 1.00 76.94 109 VAL A CA 1
ATOM 864 C C . VAL A 1 109 ? 6.560 -15.256 -13.834 1.00 76.94 109 VAL A C 1
ATOM 866 O O . VAL A 1 109 ? 6.921 -15.076 -14.990 1.00 76.94 109 VAL A O 1
ATOM 869 N N . ARG A 1 110 ? 5.271 -15.457 -13.524 1.00 77.81 110 ARG A N 1
ATOM 870 C CA . ARG A 1 110 ? 4.216 -15.495 -14.554 1.00 77.81 110 ARG A CA 1
ATOM 871 C C . ARG A 1 110 ? 4.034 -14.167 -15.289 1.00 77.81 110 ARG A C 1
ATOM 873 O O . ARG A 1 110 ? 3.804 -14.178 -16.492 1.00 77.81 110 ARG A O 1
ATOM 880 N N . ASP A 1 111 ? 4.084 -13.038 -14.581 1.00 79.88 111 ASP A N 1
ATOM 881 C CA . ASP A 1 111 ? 3.967 -11.702 -15.190 1.00 79.88 111 ASP A CA 1
ATOM 882 C C . ASP A 1 111 ? 5.187 -11.390 -16.077 1.00 79.88 111 ASP A C 1
ATOM 884 O O . ASP A 1 111 ? 5.044 -10.842 -17.168 1.00 79.88 111 ASP A O 1
ATOM 888 N N . GLU A 1 112 ? 6.381 -11.804 -15.647 1.00 78.12 112 GLU A N 1
ATOM 889 C CA . GLU A 1 112 ? 7.626 -11.715 -16.418 1.00 78.12 112 GLU A CA 1
ATOM 890 C C . GLU A 1 112 ? 7.578 -12.596 -17.678 1.00 78.12 112 GLU A C 1
ATOM 892 O O . GLU A 1 112 ? 7.825 -12.100 -18.777 1.00 78.12 112 GLU A O 1
ATOM 897 N N . GLU A 1 113 ? 7.171 -13.864 -17.562 1.00 79.00 113 GLU A N 1
ATOM 898 C CA . GLU A 1 113 ? 6.987 -14.780 -18.700 1.00 79.00 113 GLU A CA 1
ATOM 899 C C . GLU A 1 113 ? 5.947 -14.255 -19.699 1.00 79.00 113 GLU A C 1
ATOM 901 O O . GLU A 1 113 ? 6.185 -14.261 -20.910 1.00 79.00 113 GLU A O 1
ATOM 906 N N . ALA A 1 114 ? 4.817 -13.741 -19.200 1.00 81.69 114 ALA A N 1
ATOM 907 C CA . ALA A 1 114 ? 3.763 -13.166 -20.029 1.00 81.69 114 ALA A CA 1
ATOM 908 C C . ALA A 1 114 ? 4.226 -11.914 -20.791 1.00 81.69 114 ALA A C 1
ATOM 910 O O . ALA A 1 114 ? 3.744 -11.661 -21.895 1.00 81.69 114 ALA A O 1
ATOM 911 N N . ARG A 1 115 ? 5.168 -11.138 -20.236 1.00 80.25 115 ARG A N 1
ATOM 912 C CA . ARG A 1 115 ? 5.796 -10.001 -20.930 1.00 80.25 115 ARG A CA 1
ATOM 913 C C . ARG A 1 115 ? 6.891 -10.432 -21.903 1.00 80.25 115 ARG A C 1
ATOM 915 O O . ARG A 1 115 ? 7.069 -9.773 -22.927 1.00 80.25 115 ARG A O 1
ATOM 922 N N . ARG A 1 116 ? 7.611 -11.520 -21.611 1.00 82.88 116 ARG A N 1
ATOM 923 C CA . ARG A 1 116 ? 8.761 -11.966 -22.412 1.00 82.88 116 ARG A CA 1
ATOM 924 C C . ARG A 1 116 ? 8.363 -12.426 -23.811 1.00 82.88 116 ARG A C 1
ATOM 926 O O . ARG A 1 116 ? 9.032 -12.055 -24.768 1.00 82.88 116 ARG A O 1
ATOM 933 N N . GLY A 1 117 ? 7.286 -13.202 -23.938 1.00 83.56 117 GLY A N 1
ATOM 934 C CA . GLY A 1 117 ? 6.822 -13.722 -25.233 1.00 83.56 117 GLY A CA 1
ATOM 935 C C . GLY A 1 117 ? 6.587 -12.618 -26.278 1.00 83.56 117 GLY A C 1
ATOM 936 O O . GLY A 1 117 ? 7.297 -12.588 -27.282 1.00 83.56 117 GLY A O 1
ATOM 937 N N . PRO A 1 118 ? 5.682 -11.656 -26.016 1.00 86.94 118 PRO A N 1
ATOM 938 C CA . PRO A 1 118 ? 5.424 -10.539 -26.925 1.00 86.94 118 PRO A CA 1
ATOM 939 C C . PRO A 1 118 ? 6.659 -9.673 -27.214 1.00 86.94 118 PRO A C 1
ATOM 941 O O . PRO A 1 118 ? 6.809 -9.163 -28.320 1.00 86.94 118 PRO A O 1
ATOM 944 N N . LEU A 1 119 ? 7.559 -9.505 -26.236 1.00 84.12 119 LEU A N 1
ATOM 945 C CA . LEU A 1 119 ? 8.805 -8.757 -26.428 1.00 84.12 119 LEU A CA 1
ATOM 946 C C . LEU A 1 119 ? 9.747 -9.463 -27.415 1.00 84.12 119 LEU A C 1
ATOM 948 O O . LEU A 1 119 ? 10.338 -8.807 -28.271 1.00 84.12 119 LEU A O 1
ATOM 952 N N . LEU A 1 120 ? 9.878 -10.789 -27.311 1.00 85.25 120 LEU A N 1
ATOM 953 C CA . LEU A 1 120 ? 10.683 -11.585 -28.238 1.00 85.25 120 LEU A CA 1
ATOM 954 C C . LEU A 1 120 ? 10.089 -11.578 -29.646 1.00 85.25 120 LEU A C 1
ATOM 956 O O . LEU A 1 120 ? 10.842 -11.429 -30.602 1.00 85.25 120 LEU A O 1
ATOM 960 N N . GLU A 1 121 ? 8.766 -11.680 -29.776 1.00 87.56 121 GLU A N 1
ATOM 961 C CA . GLU A 1 121 ? 8.082 -11.555 -31.070 1.00 87.56 121 GLU A CA 1
ATOM 962 C C . GLU A 1 121 ? 8.325 -10.180 -31.705 1.00 87.56 121 GLU A C 1
ATOM 964 O O . GLU A 1 121 ? 8.652 -10.094 -32.888 1.00 87.56 121 GLU A O 1
ATOM 969 N N . LEU A 1 122 ? 8.241 -9.105 -30.913 1.00 87.56 122 LEU A N 1
ATOM 970 C CA . LEU A 1 122 ? 8.508 -7.749 -31.390 1.00 87.56 122 LEU A CA 1
ATOM 971 C C . LEU A 1 122 ? 9.964 -7.584 -31.843 1.00 87.56 122 LEU A C 1
ATOM 973 O O . LEU A 1 122 ? 10.203 -7.025 -32.906 1.00 87.56 122 LEU A O 1
ATOM 977 N N . LEU A 1 123 ? 10.938 -8.095 -31.087 1.00 86.88 123 LEU A N 1
ATOM 978 C CA . LEU A 1 123 ? 12.346 -8.077 -31.501 1.00 86.88 123 LEU A CA 1
ATOM 979 C C . LEU A 1 123 ? 12.541 -8.881 -32.794 1.00 86.88 123 LEU A C 1
ATOM 981 O O . LEU A 1 123 ? 13.131 -8.399 -33.755 1.00 86.88 123 LEU A O 1
ATOM 985 N N . GLN A 1 124 ? 11.990 -10.092 -32.858 1.00 86.62 124 GLN A N 1
ATOM 986 C CA . GLN A 1 124 ? 12.135 -10.976 -34.014 1.00 86.62 124 GLN A CA 1
ATOM 987 C C . GLN A 1 124 ? 11.427 -10.472 -35.274 1.00 86.62 124 GLN A C 1
ATOM 989 O O . GLN A 1 124 ? 11.803 -10.904 -36.363 1.00 86.62 124 GLN A O 1
ATOM 994 N N . SER A 1 125 ? 10.469 -9.547 -35.152 1.00 89.06 125 SER A N 1
ATOM 995 C CA . SER A 1 125 ? 9.863 -8.874 -36.308 1.00 89.06 125 SER A CA 1
ATOM 996 C C . SER A 1 125 ? 10.897 -8.144 -37.174 1.00 89.06 125 SER A C 1
ATOM 998 O O . SER A 1 125 ? 10.718 -8.051 -38.384 1.00 89.06 125 SER A O 1
ATOM 1000 N N . GLY A 1 126 ? 11.996 -7.671 -36.572 1.00 83.56 126 GLY A N 1
ATOM 1001 C CA . GLY A 1 126 ? 13.007 -6.866 -37.258 1.00 83.56 126 GLY A CA 1
ATOM 1002 C C . GLY A 1 126 ? 12.588 -5.415 -37.513 1.00 83.56 126 GLY A C 1
ATOM 1003 O O . GLY A 1 126 ? 13.358 -4.672 -38.113 1.00 83.56 126 GLY A O 1
ATOM 1004 N N . ASP A 1 127 ? 11.414 -4.994 -37.031 1.00 86.69 127 ASP A N 1
ATOM 1005 C CA . ASP A 1 127 ? 10.862 -3.645 -37.232 1.00 86.69 127 ASP A CA 1
ATOM 1006 C C . ASP A 1 127 ? 11.373 -2.618 -36.197 1.00 86.69 127 ASP A C 1
ATOM 1008 O O . ASP A 1 127 ? 10.832 -1.518 -36.068 1.00 86.69 127 ASP A O 1
ATOM 1012 N N . ILE A 1 128 ? 12.397 -2.969 -35.411 1.00 88.56 128 ILE A N 1
ATOM 1013 C CA . ILE A 1 128 ? 12.940 -2.112 -34.352 1.00 88.56 128 ILE A CA 1
ATOM 1014 C C . ILE A 1 128 ? 14.255 -1.476 -34.809 1.00 88.56 128 ILE A C 1
ATOM 1016 O O . ILE A 1 128 ? 15.299 -2.122 -34.856 1.00 88.56 128 ILE A O 1
ATOM 1020 N N . ASP A 1 129 ? 14.242 -0.169 -35.056 1.00 88.88 129 ASP A N 1
ATOM 1021 C CA . ASP A 1 129 ? 15.458 0.559 -35.441 1.00 88.88 129 ASP A CA 1
ATOM 1022 C C . ASP A 1 129 ? 16.461 0.690 -34.282 1.00 88.88 129 ASP A C 1
ATOM 1024 O O . ASP A 1 129 ? 17.673 0.605 -34.480 1.00 88.88 129 ASP A O 1
ATOM 1028 N N . LEU A 1 130 ? 15.974 0.906 -33.056 1.00 91.69 130 LEU A N 1
ATOM 1029 C CA . LEU A 1 130 ? 16.806 1.178 -31.883 1.00 91.69 130 LEU A CA 1
ATOM 1030 C C . LEU A 1 130 ? 16.224 0.537 -30.623 1.00 91.69 130 LEU A C 1
ATOM 1032 O O . LEU A 1 130 ? 15.098 0.836 -30.228 1.00 91.69 130 LEU A O 1
ATOM 1036 N N . CYS A 1 131 ? 17.030 -0.282 -29.951 1.00 91.94 131 CYS A N 1
ATOM 1037 C CA . CYS A 1 131 ? 16.682 -0.898 -28.677 1.00 91.94 131 CYS A CA 1
ATOM 1038 C C . CYS A 1 131 ? 17.666 -0.489 -27.574 1.00 91.94 131 CYS A C 1
ATOM 1040 O O . CYS A 1 131 ? 18.886 -0.549 -27.753 1.00 91.94 131 CYS A O 1
ATOM 1042 N N . PHE A 1 132 ? 17.122 -0.108 -26.418 1.00 91.94 132 PHE A N 1
ATOM 1043 C CA . PHE A 1 132 ? 17.871 0.092 -25.181 1.00 91.94 132 PHE A CA 1
ATOM 1044 C C . PHE A 1 132 ? 17.473 -0.982 -24.177 1.00 91.94 132 PHE A C 1
ATOM 1046 O O . PHE A 1 132 ? 16.284 -1.195 -23.959 1.00 91.94 132 PHE A O 1
ATOM 1053 N N . ALA A 1 133 ? 18.467 -1.589 -23.536 1.00 90.31 133 ALA A N 1
ATOM 1054 C CA . ALA A 1 133 ? 18.278 -2.509 -22.426 1.00 90.31 133 ALA A CA 1
ATOM 1055 C C . ALA A 1 133 ? 19.197 -2.139 -21.255 1.00 90.31 133 ALA A C 1
ATOM 1057 O O . ALA A 1 133 ? 20.322 -1.669 -21.441 1.00 90.31 133 ALA A O 1
ATOM 1058 N N . ASN A 1 134 ? 18.732 -2.346 -20.032 1.00 88.44 134 ASN A N 1
ATOM 1059 C CA . ASN A 1 134 ? 19.559 -2.319 -18.827 1.00 88.44 134 ASN A CA 1
ATOM 1060 C C . ASN A 1 134 ? 20.034 -3.738 -18.439 1.00 88.44 134 ASN A C 1
ATOM 1062 O O . ASN A 1 134 ? 19.728 -4.713 -19.129 1.00 88.44 134 ASN A O 1
ATOM 1066 N N . GLU A 1 135 ? 20.815 -3.863 -17.361 1.00 82.25 135 GLU A N 1
ATOM 1067 C CA . GLU A 1 135 ? 21.349 -5.159 -16.903 1.00 82.25 135 GLU A CA 1
ATOM 1068 C C . GLU A 1 135 ? 20.255 -6.161 -16.500 1.00 82.25 135 GLU A C 1
ATOM 1070 O O . GLU A 1 135 ? 20.390 -7.352 -16.784 1.00 82.25 135 GLU A O 1
ATOM 1075 N N . ASP A 1 136 ? 19.166 -5.693 -15.888 1.00 81.94 136 ASP A N 1
ATOM 1076 C CA . ASP A 1 136 ? 18.056 -6.556 -15.476 1.00 81.94 136 ASP A CA 1
ATOM 1077 C C . ASP A 1 136 ? 17.287 -7.056 -16.708 1.00 81.94 136 ASP A C 1
ATOM 1079 O O . ASP A 1 136 ? 17.091 -8.257 -16.872 1.00 81.94 136 ASP A O 1
ATOM 1083 N N . GLU A 1 137 ? 16.947 -6.164 -17.642 1.00 84.56 137 GLU A N 1
ATOM 1084 C CA . GLU A 1 137 ? 16.292 -6.512 -18.916 1.00 84.56 137 GLU A CA 1
ATOM 1085 C C . GLU A 1 137 ? 17.143 -7.478 -19.753 1.00 84.56 137 GLU A C 1
ATOM 1087 O O . GLU A 1 137 ? 16.627 -8.409 -20.368 1.00 84.56 137 GLU A O 1
ATOM 1092 N N . THR A 1 138 ? 18.463 -7.295 -19.732 1.00 82.44 138 THR A N 1
ATOM 1093 C CA . THR A 1 138 ? 19.444 -8.182 -20.368 1.00 82.44 138 THR A CA 1
ATOM 1094 C C . THR A 1 138 ? 19.392 -9.593 -19.787 1.00 82.44 138 THR A C 1
ATOM 1096 O O . THR A 1 138 ? 19.333 -10.570 -20.538 1.00 82.44 138 THR A O 1
ATOM 1099 N N . ARG A 1 139 ? 19.411 -9.710 -18.453 1.00 80.12 139 ARG A N 1
ATOM 1100 C CA . ARG A 1 139 ? 19.328 -11.003 -17.765 1.00 80.12 139 ARG A CA 1
ATOM 1101 C C . ARG A 1 139 ? 18.000 -11.698 -18.056 1.00 80.12 139 ARG A C 1
ATOM 1103 O O . ARG A 1 139 ? 17.977 -12.913 -18.203 1.00 80.12 139 ARG A O 1
ATOM 1110 N N . GLU A 1 140 ? 16.920 -10.937 -18.183 1.00 80.19 140 GLU A N 1
ATOM 1111 C CA . GLU A 1 140 ? 15.595 -11.473 -18.493 1.00 80.19 140 GLU A CA 1
ATOM 1112 C C . GLU A 1 140 ? 15.456 -11.966 -19.939 1.00 80.19 140 GLU A C 1
ATOM 1114 O O . GLU A 1 140 ? 14.901 -13.042 -20.187 1.00 80.19 140 GLU A O 1
ATOM 1119 N N . LEU A 1 141 ? 16.010 -11.231 -20.907 1.00 79.62 141 LEU A N 1
ATOM 1120 C CA . LEU A 1 141 ? 16.032 -11.651 -22.312 1.00 79.62 141 LEU A CA 1
ATOM 1121 C C . LEU A 1 141 ? 16.748 -12.994 -22.490 1.00 79.62 141 LEU A C 1
ATOM 1123 O O . LEU A 1 141 ? 16.277 -13.851 -23.236 1.00 79.62 141 LEU A O 1
ATOM 1127 N N . LEU A 1 142 ? 17.846 -13.192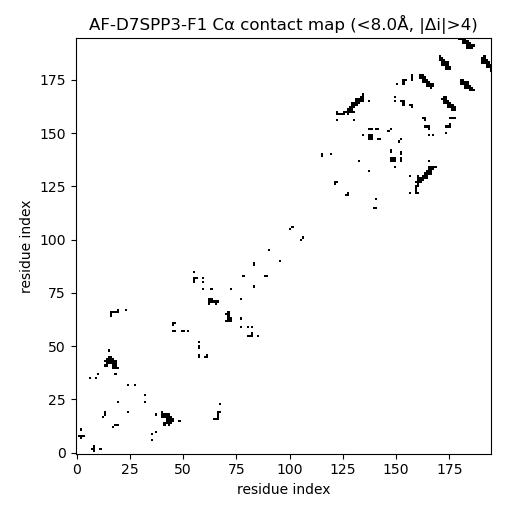 -21.759 1.00 81.31 142 LEU A N 1
ATOM 1128 C CA . LEU A 1 142 ? 18.686 -14.387 -21.816 1.00 81.31 142 LEU A CA 1
ATOM 1129 C C . LEU A 1 142 ? 18.520 -15.297 -20.590 1.00 81.31 142 LEU A C 1
ATOM 1131 O O . LEU A 1 142 ? 19.446 -16.020 -20.240 1.00 81.31 142 LEU A O 1
ATOM 1135 N N . ARG A 1 143 ? 17.346 -15.288 -19.942 1.00 76.75 143 ARG A N 1
ATOM 1136 C CA . ARG A 1 143 ? 17.087 -16.033 -18.693 1.00 76.75 143 ARG A CA 1
ATOM 1137 C C . ARG A 1 143 ? 17.470 -17.522 -18.756 1.00 76.75 143 ARG A C 1
ATOM 1139 O O . ARG A 1 143 ? 17.898 -18.073 -17.747 1.00 76.75 143 ARG A O 1
ATOM 1146 N N . ASP A 1 144 ? 17.327 -18.149 -19.924 1.00 77.56 144 ASP A N 1
ATOM 1147 C CA . ASP A 1 144 ? 17.597 -19.579 -20.139 1.00 77.56 144 ASP A CA 1
ATOM 1148 C C . ASP A 1 144 ? 19.029 -19.870 -20.639 1.00 77.56 144 ASP A C 1
ATOM 1150 O O . ASP A 1 144 ? 19.370 -21.025 -20.893 1.00 77.56 144 ASP A O 1
ATOM 1154 N N . ASP A 1 145 ? 19.863 -18.841 -20.820 1.00 78.06 145 ASP A N 1
ATOM 1155 C CA . ASP A 1 145 ? 21.244 -18.968 -21.291 1.00 78.06 145 ASP A CA 1
ATOM 1156 C C . ASP A 1 145 ? 22.215 -18.938 -20.101 1.00 78.06 145 ASP A C 1
ATOM 1158 O O . ASP A 1 145 ? 22.372 -17.922 -19.422 1.00 78.06 145 ASP A O 1
ATOM 1162 N N . GLU A 1 146 ? 22.913 -20.048 -19.857 1.00 72.38 146 GLU A N 1
ATOM 1163 C CA . GLU A 1 146 ? 23.917 -20.143 -18.787 1.00 72.38 146 GLU A CA 1
ATOM 1164 C C . GLU A 1 146 ? 25.114 -19.191 -18.995 1.00 72.38 146 GLU A C 1
ATOM 1166 O O . GLU A 1 146 ? 25.838 -18.896 -18.044 1.00 72.38 146 GLU A O 1
ATOM 1171 N N . ASN A 1 147 ? 25.302 -18.662 -20.210 1.00 75.81 147 ASN A N 1
ATOM 1172 C CA . ASN A 1 147 ? 26.324 -17.671 -20.555 1.00 75.81 147 ASN A CA 1
ATOM 1173 C C . ASN A 1 147 ? 25.764 -16.243 -20.676 1.00 75.81 147 ASN A C 1
ATOM 1175 O O . ASN A 1 147 ? 26.408 -15.379 -21.289 1.00 75.81 147 ASN A O 1
ATOM 1179 N N . ALA A 1 148 ? 24.583 -15.974 -20.106 1.00 78.06 148 ALA A N 1
ATOM 1180 C CA . ALA A 1 148 ? 23.959 -14.657 -20.118 1.00 78.06 148 ALA A CA 1
ATOM 1181 C C . ALA A 1 148 ? 24.928 -13.577 -19.609 1.00 78.06 148 ALA A C 1
ATOM 1183 O O . ALA A 1 148 ? 25.254 -13.479 -18.424 1.00 78.06 148 ALA A O 1
ATOM 1184 N N . SER A 1 149 ? 25.382 -12.740 -20.539 1.00 86.00 149 SER A N 1
ATOM 1185 C CA . SER A 1 149 ? 26.238 -11.590 -20.280 1.00 86.00 149 SER A CA 1
ATOM 1186 C C . SER A 1 149 ? 25.680 -10.363 -20.998 1.00 86.00 149 SER A C 1
ATOM 1188 O O . SER A 1 149 ? 24.985 -10.497 -22.011 1.00 86.00 149 SER A O 1
ATOM 1190 N N . PRO A 1 150 ? 25.995 -9.153 -20.517 1.00 85.94 150 PRO A N 1
ATOM 1191 C CA . PRO A 1 150 ? 25.644 -7.915 -21.205 1.00 85.94 150 PRO A CA 1
ATOM 1192 C C . PRO A 1 150 ? 26.111 -7.869 -22.661 1.00 85.94 150 PRO A C 1
ATOM 1194 O O . PRO A 1 150 ? 25.414 -7.356 -23.534 1.00 85.94 150 PRO A O 1
ATOM 1197 N N . GLU A 1 151 ? 27.272 -8.456 -22.938 1.00 88.44 151 GLU A N 1
ATOM 1198 C CA . GLU A 1 151 ? 27.802 -8.637 -24.282 1.00 88.44 151 GLU A CA 1
ATOM 1199 C C . GLU A 1 151 ? 26.961 -9.606 -25.120 1.00 88.44 151 GLU A C 1
ATOM 1201 O O . GLU A 1 151 ? 26.641 -9.290 -26.265 1.00 88.44 151 GLU A O 1
ATOM 1206 N N . ALA A 1 152 ? 26.562 -10.753 -24.563 1.00 88.88 152 ALA A N 1
ATOM 1207 C CA . ALA A 1 152 ? 25.697 -11.704 -25.260 1.00 88.88 152 ALA A CA 1
ATOM 1208 C C . ALA A 1 152 ? 24.324 -11.096 -25.588 1.00 88.88 152 ALA A C 1
ATOM 1210 O O . ALA A 1 152 ? 23.809 -11.298 -26.688 1.00 88.88 152 ALA A O 1
ATOM 1211 N N . ALA A 1 153 ? 23.753 -10.300 -24.680 1.00 88.88 153 ALA A N 1
ATOM 1212 C CA . ALA A 1 153 ? 22.481 -9.627 -24.933 1.00 88.88 153 ALA A CA 1
ATOM 1213 C C . ALA A 1 153 ? 22.607 -8.516 -25.973 1.00 88.88 153 ALA A C 1
ATOM 1215 O O . ALA A 1 153 ? 21.723 -8.374 -26.812 1.00 88.88 153 ALA A O 1
ATOM 1216 N N . LEU A 1 154 ? 23.713 -7.764 -25.973 1.00 91.44 154 LEU A N 1
ATOM 1217 C CA . LEU A 1 154 ? 23.983 -6.778 -27.018 1.00 91.44 154 LEU A CA 1
ATOM 1218 C C . LEU A 1 154 ? 24.039 -7.443 -28.399 1.00 91.44 154 LEU A C 1
ATOM 1220 O O . LEU A 1 154 ? 23.449 -6.934 -29.348 1.00 91.44 154 LEU A O 1
ATOM 1224 N N . GLU A 1 155 ? 24.721 -8.586 -28.509 1.00 90.19 155 GLU A N 1
ATOM 1225 C CA . GLU A 1 155 ? 24.774 -9.361 -29.752 1.00 90.19 155 GLU A CA 1
ATOM 1226 C C . GLU A 1 155 ? 23.402 -9.929 -30.131 1.00 90.19 155 GLU A C 1
ATOM 1228 O O . GLU A 1 155 ? 23.056 -9.951 -31.309 1.00 90.19 155 GLU A O 1
ATOM 1233 N N . PHE A 1 156 ? 22.599 -10.367 -29.159 1.00 89.81 156 PHE A N 1
ATOM 1234 C CA . PHE A 1 156 ? 21.228 -10.809 -29.405 1.00 89.81 156 PHE A CA 1
ATOM 1235 C C . PHE A 1 156 ? 20.354 -9.671 -29.950 1.00 89.81 156 PHE A C 1
ATOM 1237 O O . PHE A 1 156 ? 19.746 -9.821 -31.007 1.00 89.81 156 PHE A O 1
ATOM 1244 N N . LEU A 1 157 ? 20.340 -8.514 -29.285 1.00 90.88 157 LEU A N 1
ATOM 1245 C CA . LEU A 1 157 ? 19.562 -7.348 -29.703 1.00 90.88 157 LEU A CA 1
ATOM 1246 C C . LEU A 1 157 ? 20.006 -6.834 -31.079 1.00 90.88 157 LEU A C 1
ATOM 1248 O O . LEU A 1 157 ? 19.163 -6.541 -31.919 1.00 90.88 157 LEU A O 1
ATOM 1252 N N . ALA A 1 158 ? 21.312 -6.796 -31.353 1.00 90.56 158 ALA A N 1
ATOM 1253 C CA . ALA A 1 158 ? 21.857 -6.332 -32.631 1.00 90.56 158 ALA A CA 1
ATOM 1254 C C . ALA A 1 158 ? 21.574 -7.268 -33.822 1.00 90.56 158 ALA A C 1
ATOM 1256 O O . ALA A 1 158 ? 21.761 -6.863 -34.968 1.00 90.56 158 ALA A O 1
ATOM 1257 N N . LYS A 1 159 ? 21.131 -8.514 -33.591 1.00 89.69 159 LYS A N 1
ATOM 1258 C CA . LYS A 1 159 ? 20.614 -9.382 -34.671 1.00 89.69 159 LYS A CA 1
ATOM 1259 C C . LYS A 1 159 ? 19.244 -8.933 -35.170 1.00 89.69 159 LYS A C 1
ATOM 1261 O O . LYS A 1 159 ? 18.870 -9.258 -36.292 1.00 89.69 159 LYS A O 1
ATOM 1266 N N . HIS A 1 160 ? 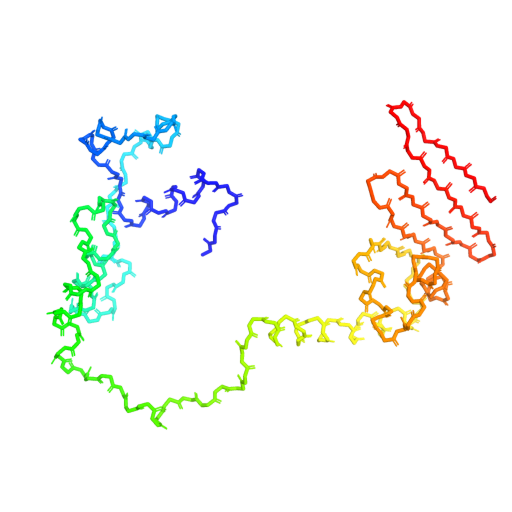18.505 -8.247 -34.309 1.00 89.56 160 HIS A N 1
ATOM 1267 C CA . HIS A 1 160 ? 17.086 -7.962 -34.464 1.00 89.56 160 HIS A CA 1
ATOM 1268 C C . HIS A 1 160 ? 16.789 -6.463 -34.566 1.00 89.56 160 HIS A C 1
ATOM 1270 O O . HIS A 1 160 ? 15.714 -6.088 -35.017 1.00 89.56 160 HIS A O 1
ATOM 1276 N N . CYS A 1 161 ? 17.746 -5.619 -34.177 1.00 89.56 161 CYS A N 1
ATOM 1277 C CA . CYS A 1 161 ? 17.645 -4.169 -34.222 1.00 89.56 161 CYS A CA 1
ATOM 1278 C C . CYS A 1 161 ? 18.818 -3.575 -35.003 1.00 89.56 161 CYS A C 1
ATOM 1280 O O . CYS A 1 161 ? 19.940 -4.081 -34.914 1.00 89.56 161 CYS A O 1
ATOM 1282 N N . GLN A 1 162 ? 18.593 -2.463 -35.708 1.00 88.25 162 GLN A N 1
ATOM 1283 C CA . GLN A 1 162 ? 19.679 -1.755 -36.398 1.00 88.25 162 GLN A CA 1
ATOM 1284 C C . GLN A 1 162 ? 20.702 -1.194 -35.398 1.00 88.25 162 GLN A C 1
ATOM 1286 O O . GLN A 1 162 ? 21.909 -1.319 -35.606 1.00 88.25 162 GLN A O 1
ATOM 1291 N N . TRP A 1 163 ? 20.217 -0.621 -34.297 1.00 92.94 163 TRP A N 1
ATOM 1292 C CA . TRP A 1 163 ? 21.013 -0.169 -33.166 1.00 92.94 163 TRP A CA 1
ATOM 1293 C C . TRP A 1 163 ? 20.587 -0.880 -31.883 1.00 92.94 163 TRP A C 1
ATOM 1295 O O . TRP A 1 163 ? 19.411 -0.905 -31.523 1.00 92.94 163 TRP A O 1
ATOM 1305 N N . ALA A 1 164 ? 21.562 -1.401 -31.145 1.00 94.31 164 ALA A N 1
ATOM 1306 C CA . ALA A 1 164 ? 21.355 -1.974 -29.821 1.00 94.31 164 ALA A CA 1
ATOM 1307 C C . ALA A 1 164 ? 22.257 -1.283 -28.802 1.00 94.31 164 ALA A C 1
ATOM 1309 O O . ALA A 1 164 ? 23.435 -1.046 -29.075 1.00 94.31 164 ALA A O 1
ATOM 1310 N N . VAL A 1 165 ? 21.717 -0.981 -27.621 1.00 94.44 165 VAL A N 1
ATOM 1311 C CA . VAL A 1 165 ? 22.459 -0.375 -26.513 1.00 94.44 165 VAL A CA 1
ATOM 1312 C C . VAL A 1 165 ? 22.133 -1.096 -25.211 1.00 94.44 165 VAL A C 1
ATOM 1314 O O . VAL A 1 165 ? 20.976 -1.163 -24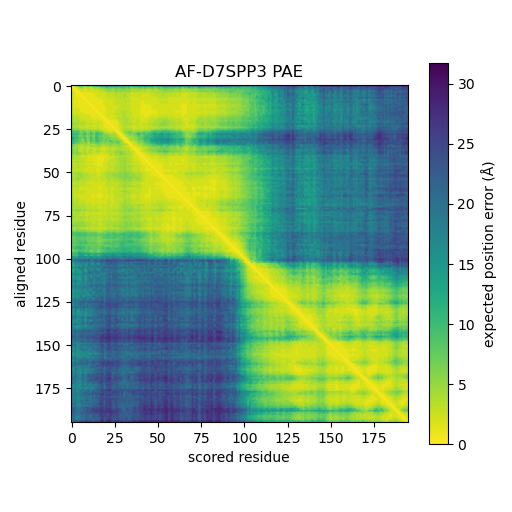.810 1.00 94.44 165 VAL A O 1
ATOM 1317 N N . VAL A 1 166 ? 23.159 -1.580 -24.514 1.00 94.19 166 VAL A N 1
ATOM 1318 C CA . VAL A 1 166 ? 23.047 -2.212 -23.196 1.00 94.19 166 VAL A CA 1
ATOM 1319 C C . VAL A 1 166 ? 23.743 -1.342 -22.154 1.00 94.19 166 VAL A C 1
ATOM 1321 O O . VAL A 1 166 ? 24.949 -1.095 -22.239 1.00 94.19 166 VAL A O 1
ATOM 1324 N N . ARG A 1 167 ? 22.999 -0.849 -21.163 1.00 92.44 167 ARG A N 1
ATOM 1325 C CA . ARG A 1 167 ? 23.552 -0.094 -20.032 1.00 92.44 167 ARG A CA 1
ATOM 1326 C C . ARG A 1 167 ? 24.145 -1.050 -18.999 1.00 92.44 167 ARG A C 1
ATOM 1328 O O . ARG A 1 167 ? 23.526 -2.046 -18.652 1.00 92.44 167 ARG A O 1
ATOM 1335 N N . LEU A 1 168 ? 25.315 -0.677 -18.491 1.00 89.00 168 LEU A N 1
ATOM 1336 C CA . LEU A 1 168 ? 26.099 -1.376 -17.482 1.00 89.00 168 LEU A CA 1
ATOM 1337 C C . LEU A 1 168 ? 26.324 -0.463 -16.270 1.00 89.00 168 LEU A C 1
ATOM 1339 O O . LEU A 1 168 ? 27.107 0.492 -16.327 1.00 89.00 168 LEU A O 1
ATOM 1343 N N . GLY A 1 169 ? 25.619 -0.730 -15.176 1.00 85.38 169 GLY A N 1
ATOM 1344 C CA . GLY A 1 169 ? 25.592 0.128 -13.996 1.00 85.38 169 GLY A CA 1
ATOM 1345 C C . GLY A 1 169 ? 25.226 1.586 -14.309 1.00 85.38 169 GLY A C 1
ATOM 1346 O O . GLY A 1 169 ? 24.486 1.891 -15.247 1.00 85.38 169 GLY A O 1
ATOM 1347 N N . SER A 1 170 ? 25.742 2.519 -13.504 1.00 84.44 170 SER A N 1
ATOM 1348 C CA . SER A 1 170 ? 25.445 3.950 -13.652 1.00 84.44 170 SER A CA 1
ATOM 1349 C C . SER A 1 170 ? 26.276 4.646 -14.733 1.00 84.44 170 SER A C 1
ATOM 1351 O O . SER A 1 170 ? 25.850 5.677 -15.248 1.00 84.44 170 SER A O 1
ATOM 1353 N N . ASN A 1 171 ? 27.448 4.099 -15.077 1.00 90.19 171 ASN A N 1
ATOM 1354 C CA . ASN A 1 171 ? 28.490 4.849 -15.784 1.00 90.19 171 ASN A CA 1
ATOM 1355 C C . ASN A 1 171 ? 29.024 4.158 -17.043 1.00 90.19 171 ASN A C 1
ATOM 1357 O O . ASN A 1 171 ? 29.955 4.676 -17.646 1.00 90.19 171 ASN A O 1
ATOM 1361 N N . ARG A 1 172 ? 28.505 3.002 -17.459 1.00 91.88 172 ARG A N 1
ATOM 1362 C CA . ARG A 1 172 ? 29.000 2.310 -18.656 1.00 91.88 172 ARG A CA 1
ATOM 1363 C C . ARG A 1 172 ? 27.844 1.915 -19.566 1.00 91.88 172 ARG A C 1
ATOM 1365 O O . ARG A 1 172 ? 26.749 1.609 -19.105 1.00 91.88 172 ARG A O 1
ATOM 1372 N N . CYS A 1 173 ? 28.073 1.906 -20.871 1.00 93.81 173 CYS A N 1
ATOM 1373 C CA . CYS A 1 173 ? 27.184 1.245 -21.815 1.00 93.81 173 CYS A CA 1
ATOM 1374 C C . CYS A 1 173 ? 27.969 0.587 -22.945 1.00 93.81 173 CYS A C 1
ATOM 1376 O O . CYS A 1 173 ? 29.099 0.965 -23.260 1.00 93.81 173 CYS A O 1
ATOM 1378 N N . LEU A 1 174 ? 27.352 -0.427 -23.530 1.00 94.50 174 LEU A N 1
ATOM 1379 C CA . LEU A 1 174 ? 27.776 -1.050 -24.766 1.00 94.50 174 LEU A CA 1
ATOM 1380 C C . LEU A 1 174 ? 26.775 -0.664 -25.844 1.00 94.50 174 LEU A C 1
ATOM 1382 O O . LEU A 1 174 ? 25.575 -0.688 -25.588 1.00 94.50 174 LEU A O 1
ATOM 1386 N N . ALA A 1 175 ? 27.249 -0.339 -27.036 1.00 94.81 175 ALA A N 1
ATOM 1387 C CA . ALA A 1 175 ? 26.398 -0.109 -28.192 1.00 94.81 175 ALA A CA 1
ATOM 1388 C C . ALA A 1 175 ? 26.907 -0.919 -29.382 1.00 94.81 175 ALA A C 1
ATOM 1390 O O . ALA A 1 175 ? 28.104 -1.190 -29.484 1.00 94.81 175 ALA A O 1
ATOM 1391 N N . LYS A 1 176 ? 26.009 -1.312 -30.279 1.00 94.88 176 LYS A N 1
ATOM 1392 C CA . LYS A 1 176 ? 26.353 -2.031 -31.503 1.00 94.88 176 LYS A CA 1
ATOM 1393 C C . LYS A 1 176 ? 25.414 -1.632 -32.635 1.00 94.88 176 LYS A C 1
ATOM 1395 O O . LYS A 1 176 ? 24.209 -1.514 -32.425 1.00 94.88 176 LYS A O 1
ATOM 1400 N N . CYS A 1 177 ? 25.987 -1.442 -33.818 1.00 92.75 177 CYS A N 1
ATOM 1401 C CA . CYS A 1 177 ? 25.278 -1.179 -35.064 1.00 92.75 177 CYS A CA 1
ATOM 1402 C C . CYS A 1 177 ? 26.004 -1.916 -36.188 1.00 92.75 177 CYS A C 1
ATOM 1404 O O . CYS A 1 177 ? 27.173 -1.654 -36.484 1.00 92.75 177 CYS A O 1
ATOM 1406 N N . GLY A 1 178 ? 25.336 -2.905 -36.781 1.00 86.38 178 GLY A N 1
ATOM 1407 C CA . GLY A 1 178 ? 25.964 -3.797 -37.752 1.00 86.38 178 GLY A CA 1
ATOM 1408 C C . GLY A 1 178 ? 27.221 -4.475 -37.187 1.00 86.38 178 GLY A C 1
ATOM 1409 O O . GLY A 1 178 ? 27.148 -5.286 -36.264 1.00 86.38 178 GLY A O 1
ATOM 1410 N N . ARG A 1 179 ? 28.389 -4.168 -37.764 1.00 86.69 179 ARG A N 1
ATOM 1411 C CA . ARG A 1 179 ? 29.684 -4.734 -37.336 1.00 86.69 179 ARG A CA 1
ATOM 1412 C C . ARG A 1 179 ? 30.427 -3.866 -36.327 1.00 86.69 179 ARG A C 1
ATOM 1414 O O . ARG A 1 179 ? 31.378 -4.350 -35.720 1.00 86.69 179 ARG A O 1
ATOM 1421 N N . GLU A 1 180 ? 30.010 -2.620 -36.164 1.00 92.38 180 GLU A N 1
ATOM 1422 C CA . GLU A 1 180 ? 30.666 -1.673 -35.276 1.00 92.38 180 GLU A CA 1
ATOM 1423 C 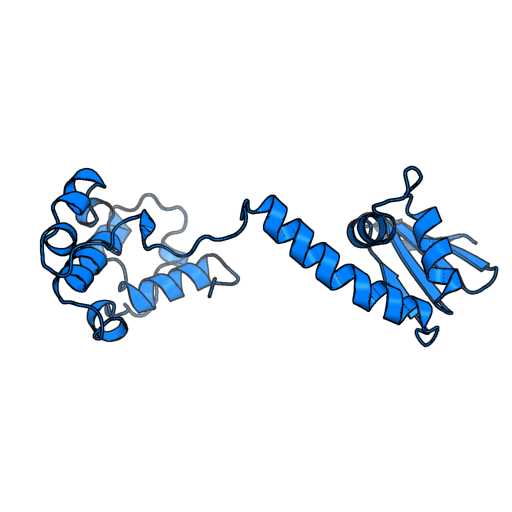C . GLU A 1 180 ? 30.113 -1.828 -33.865 1.00 92.38 180 GLU A C 1
ATOM 1425 O O . GLU A 1 180 ? 28.908 -1.997 -33.651 1.00 92.38 180 GLU A O 1
ATOM 1430 N N . ARG A 1 181 ? 31.024 -1.810 -32.897 1.00 93.88 181 ARG A N 1
ATOM 1431 C CA . ARG A 1 181 ? 30.723 -1.877 -31.475 1.00 93.88 181 ARG A CA 1
ATOM 1432 C C . ARG A 1 181 ? 31.341 -0.657 -30.819 1.00 93.88 181 ARG A C 1
ATOM 1434 O O . ARG A 1 181 ? 32.383 -0.190 -31.249 1.00 93.88 181 ARG A O 1
ATOM 1441 N N . TRP A 1 182 ? 30.689 -0.168 -29.775 1.00 94.56 182 TRP A N 1
ATOM 1442 C CA . TRP A 1 182 ? 31.206 0.898 -28.940 1.00 94.56 182 TRP A CA 1
ATOM 1443 C C . TRP A 1 182 ? 31.059 0.551 -27.470 1.00 94.56 182 TRP A C 1
ATOM 1445 O O . TRP A 1 182 ? 30.109 -0.116 -27.049 1.00 94.56 182 TRP A O 1
ATOM 1455 N N . VAL A 1 183 ? 31.992 1.053 -26.676 1.00 93.81 183 VAL A N 1
ATOM 1456 C CA . VAL A 1 183 ? 31.926 1.069 -25.220 1.00 93.81 183 VAL A CA 1
ATOM 1457 C C . VAL A 1 183 ? 32.006 2.520 -24.788 1.00 93.81 183 VAL A C 1
ATOM 1459 O O . VAL A 1 183 ? 33.014 3.175 -25.043 1.00 93.81 183 VAL A O 1
ATOM 1462 N N . ALA A 1 184 ? 30.961 3.025 -24.139 1.00 93.31 184 ALA A N 1
ATOM 1463 C CA . ALA A 1 184 ? 31.009 4.341 -23.517 1.00 93.31 184 ALA A CA 1
ATOM 1464 C C . ALA A 1 184 ? 31.171 4.201 -22.004 1.00 93.31 184 ALA A C 1
ATOM 1466 O O . ALA A 1 184 ? 30.501 3.382 -21.371 1.00 93.31 184 ALA A O 1
ATOM 1467 N N . VAL A 1 185 ? 32.051 5.015 -21.427 1.00 92.75 185 VAL A N 1
ATOM 1468 C CA . VAL A 1 185 ? 32.286 5.107 -19.986 1.00 92.75 185 VAL A CA 1
ATOM 1469 C C . VAL A 1 185 ? 32.194 6.570 -19.564 1.00 92.75 185 VAL A C 1
ATOM 1471 O O . VAL A 1 185 ? 32.934 7.420 -20.057 1.00 92.75 185 VAL A O 1
ATOM 1474 N N . ALA A 1 186 ? 31.276 6.866 -18.652 1.00 90.94 186 ALA A N 1
ATOM 1475 C CA . ALA A 1 186 ? 31.121 8.164 -18.022 1.00 90.94 186 ALA A CA 1
ATOM 1476 C C . ALA A 1 186 ? 32.071 8.295 -16.823 1.00 90.94 186 ALA A C 1
ATOM 1478 O O . ALA A 1 186 ? 32.142 7.427 -15.951 1.00 90.94 186 ALA A O 1
ATOM 1479 N N . THR A 1 187 ? 32.783 9.413 -16.783 1.00 87.19 187 THR A N 1
ATOM 1480 C CA . THR A 1 187 ? 33.597 9.882 -15.656 1.00 87.19 187 THR A CA 1
ATOM 1481 C C . THR A 1 187 ? 32.941 11.125 -15.051 1.00 87.19 187 THR A C 1
ATOM 1483 O O . THR A 1 187 ? 31.968 11.639 -15.600 1.00 87.19 187 THR A O 1
ATOM 1486 N N . GLU A 1 188 ? 33.470 11.647 -13.943 1.00 84.25 188 GLU A N 1
ATOM 1487 C CA . GLU A 1 188 ? 32.915 12.839 -13.275 1.00 84.25 188 GLU A CA 1
ATOM 1488 C C . GLU A 1 188 ? 32.863 14.092 -14.168 1.00 84.25 188 GLU A C 1
ATOM 1490 O O . GLU A 1 188 ? 32.066 14.991 -13.913 1.00 84.25 188 GLU A O 1
ATOM 1495 N N . SER A 1 189 ? 33.689 14.163 -15.218 1.00 88.00 189 SER A N 1
ATOM 1496 C CA . SER A 1 189 ? 33.843 15.362 -16.052 1.00 88.00 189 SER A CA 1
ATOM 1497 C C . SER A 1 189 ? 33.716 15.122 -17.559 1.00 88.00 189 SER A C 1
ATOM 1499 O O . SER A 1 189 ? 33.713 16.084 -18.327 1.00 88.00 189 SER A O 1
ATOM 1501 N N . SER A 1 190 ? 33.620 13.868 -18.014 1.00 87.12 190 SER A N 1
ATOM 1502 C CA . SER A 1 190 ? 33.604 13.541 -19.447 1.00 87.12 190 SER A CA 1
ATOM 1503 C C . SER A 1 190 ? 33.044 12.147 -19.743 1.00 87.12 190 SER A C 1
ATOM 1505 O O . SER A 1 190 ? 32.986 11.290 -18.862 1.00 87.12 190 SER A O 1
ATOM 1507 N N . ILE A 1 191 ? 32.665 11.904 -21.000 1.00 88.44 191 ILE A N 1
ATOM 1508 C CA . ILE A 1 191 ? 32.309 10.576 -21.513 1.00 88.44 191 ILE A CA 1
ATOM 1509 C C . ILE A 1 191 ? 33.404 10.137 -22.483 1.00 88.44 191 ILE A C 1
ATOM 1511 O O . ILE A 1 191 ? 33.714 10.851 -23.435 1.00 88.44 191 ILE A O 1
ATOM 1515 N N . VAL A 1 192 ? 33.968 8.956 -22.248 1.00 90.19 192 VAL A N 1
ATOM 1516 C CA . VAL A 1 192 ? 34.957 8.324 -23.125 1.00 90.19 192 VAL A CA 1
ATOM 1517 C C . VAL A 1 192 ? 34.256 7.246 -23.940 1.00 90.19 192 VAL A C 1
ATOM 1519 O O . VAL A 1 192 ? 33.600 6.384 -23.361 1.00 90.19 192 VAL A O 1
ATOM 1522 N N . VAL A 1 193 ? 34.390 7.285 -25.267 1.00 90.56 193 VAL A N 1
ATOM 1523 C CA . VAL A 1 193 ? 33.835 6.273 -26.178 1.00 90.56 193 VAL A CA 1
ATOM 1524 C C . VAL A 1 193 ? 34.980 5.553 -26.881 1.00 90.56 193 VAL A C 1
ATOM 1526 O O . VAL A 1 193 ? 35.854 6.189 -27.465 1.00 90.56 193 VAL A O 1
ATOM 1529 N N . THR A 1 194 ? 34.979 4.227 -26.816 1.00 89.75 194 THR A N 1
ATOM 1530 C CA . THR A 1 194 ? 35.942 3.341 -27.484 1.00 89.75 194 THR A CA 1
ATOM 1531 C C . THR A 1 194 ? 35.209 2.482 -28.509 1.00 89.75 194 THR A C 1
ATOM 1533 O O . THR A 1 194 ? 34.067 2.108 -28.252 1.00 89.75 194 THR A O 1
ATOM 1536 N N . ILE A 1 195 ? 35.846 2.205 -29.652 1.00 84.06 195 ILE A N 1
ATOM 1537 C CA . ILE A 1 195 ? 35.353 1.322 -30.726 1.00 84.06 195 ILE A CA 1
ATOM 1538 C C . ILE A 1 195 ? 35.959 -0.069 -30.533 1.00 84.06 195 ILE A C 1
ATOM 1540 O O . ILE A 1 195 ? 37.197 -0.115 -30.352 1.00 84.06 195 ILE A O 1
#

Foldseek 3Di:
DADPDPLRNLVVLCQALKFDDPVCLVPDPDVPSVVSHDPDIHDHCQCVVPVVDDPQVSVLCNLCSHPDPVSNDDPVVSCVTCVCVDPPHDDDPVPDDDDDDPDVVVVVVVVLVVVQVVVVVLLQVLPAAEDEEEPVRQCSNCVVPPPRDLVVSQVVSQVRYQKYKYDDPPFWIWIDGDPDIWIWGDDPPDIDIDD

Radius of gyration: 27.21 Å; Cα contacts (8 Å, |Δi|>4): 218; chains: 1; bounding box: 61×48×60 Å

Nearest PDB structures (foldseek):
  7nxj-assembly2_C  TM=8.192E-01  e=1.549E-05  Homo sapiens
  7nxk-assembly1_A  TM=7.781E-01  e=1.647E-05  Homo sapiens
  4qp1-assembly2_B  TM=6.918E-01  e=1.509E-03  Homo sapiens
  6ots-assembly1_A  TM=8.682E-01  e=1.132E-02  Rattus norvegicus
  3lki-assembly2_B  TM=6.887E-01  e=1.084E-01  Xylella fastidiosa Temecula1